Protein AF-A0A831X2T1-F1 (afdb_monomer_lite)

Radius of gyration: 20.2 Å; chains: 1; bounding box: 51×46×56 Å

Sequence (214 aa):
MPTVFLNGNRFKVEGGADDARIKNDAENKAMTVYSTLTSSINRELETPLLARLKLDAARAGKEVKATVTVDDLKEDAALDVTLHFALVEQEVHYSGENGLRFHPMVVRSLARGANESNYGFKVASGQANKFEHIFDLDRITAENLRYYDEWPVERNREMNARIGGSADFDVGRFKEQKHLINPNRLSVVAFLQDNKTRAILQAVYLKAPLKVER

Foldseek 3Di:
DDFDDDQQHTDDQDDALVNDPDDVVRVVRPVVVVVVVVVVVVVVVPDDFQWDKDWAWADEPQKIKIKIKIGNNDPVNAPWKFKKKFKWFQWDADQDPVRDGTDGGHTLDIDDPDVDPDGTDTDHPPDIDMDMDMDRLVVSLVVLQVCQVVVQVVVQVVVCVVVDVPDRDGPDGDPDRRSHGDQQRIKMKMWMAHPVVRGTSDIDIGGGPGHYDD

Secondary structure (DSSP, 8-state):
---EEETTEEE--SS-GGG-SSHHHHHHHHHHHHHHHHHHHHHHHTSPPSSEEEEEEEEETTEEEEEEEEE---GGG-S-EEEEEEEEEEEEE---TT---EEEEEEEEE-B-TT-SSBBEEE-TTS-EEEEEEEEHHHHHHHHHHHHHHHHHHHHHHHHHHH-TT--------SS------GGGEEEEEEEEETTT--EEEEEEEPSSPEEP-

Structure (mmCIF, N/CA/C/O backbone):
data_AF-A0A831X2T1-F1
#
_entry.id   AF-A0A831X2T1-F1
#
loop_
_atom_site.group_PDB
_atom_site.id
_atom_site.type_symbol
_atom_site.label_atom_id
_atom_site.label_alt_id
_atom_site.label_comp_id
_atom_site.label_asym_id
_atom_site.label_entity_id
_atom_site.label_seq_id
_atom_site.pdbx_PDB_ins_code
_atom_site.Cartn_x
_atom_site.Cartn_y
_atom_site.Cartn_z
_atom_site.occupancy
_atom_site.B_iso_or_equiv
_atom_site.auth_seq_id
_atom_site.auth_comp_id
_atom_site.auth_asym_id
_atom_site.auth_atom_id
_atom_site.pdbx_PDB_model_num
ATOM 1 N N . MET A 1 1 ? 14.499 11.076 -7.814 1.00 59.38 1 MET A N 1
ATOM 2 C CA . MET A 1 1 ? 13.973 11.027 -6.430 1.00 59.38 1 MET A CA 1
ATOM 3 C C . MET A 1 1 ? 12.559 10.462 -6.337 1.00 59.38 1 MET A C 1
ATOM 5 O O . MET A 1 1 ? 11.645 11.034 -6.932 1.00 59.38 1 MET A O 1
ATOM 9 N N . PRO A 1 2 ? 12.356 9.367 -5.583 1.00 72.56 2 PRO A N 1
ATOM 10 C CA . PRO A 1 2 ? 11.025 8.869 -5.241 1.00 72.56 2 PRO A CA 1
ATOM 11 C C . PRO A 1 2 ? 10.265 9.891 -4.384 1.00 72.56 2 PRO A C 1
ATOM 13 O O . PRO A 1 2 ? 10.861 10.637 -3.610 1.00 72.56 2 PRO A O 1
ATOM 16 N N . THR A 1 3 ? 8.939 9.924 -4.508 1.00 84.88 3 THR A N 1
ATOM 17 C CA . THR A 1 3 ? 8.097 10.707 -3.595 1.00 84.88 3 THR A CA 1
ATOM 18 C C . THR A 1 3 ? 7.688 9.822 -2.428 1.00 84.88 3 THR A C 1
ATOM 20 O O . THR A 1 3 ? 7.101 8.765 -2.637 1.00 84.88 3 THR A O 1
ATOM 23 N N . VAL A 1 4 ? 7.984 10.265 -1.209 1.00 87.31 4 VAL A N 1
ATOM 24 C CA . VAL A 1 4 ? 7.604 9.573 0.025 1.00 87.31 4 VAL A CA 1
ATOM 25 C C . VAL A 1 4 ? 6.511 10.374 0.720 1.00 87.31 4 VAL A C 1
ATOM 27 O O . VAL A 1 4 ? 6.543 11.606 0.729 1.00 87.31 4 VAL A O 1
ATOM 30 N N . PHE A 1 5 ? 5.544 9.676 1.306 1.00 91.44 5 PHE A N 1
ATOM 31 C CA . PHE A 1 5 ? 4.559 10.259 2.207 1.00 91.44 5 PHE A CA 1
ATOM 32 C C . PHE A 1 5 ? 4.727 9.618 3.583 1.00 91.44 5 PHE A C 1
ATOM 34 O O . PHE A 1 5 ? 4.754 8.394 3.685 1.00 91.44 5 PHE A O 1
ATOM 41 N N . LEU A 1 6 ? 4.844 10.439 4.625 1.00 91.12 6 LEU A N 1
ATOM 42 C CA . LEU A 1 6 ? 4.867 10.003 6.018 1.00 91.12 6 LEU A CA 1
ATOM 43 C C . LEU A 1 6 ? 3.616 10.547 6.700 1.00 91.12 6 LEU A C 1
ATOM 45 O O . LEU A 1 6 ? 3.339 11.742 6.609 1.00 91.12 6 LEU A O 1
ATOM 49 N N . ASN A 1 7 ? 2.844 9.662 7.332 1.00 90.19 7 ASN A N 1
ATOM 50 C CA . ASN A 1 7 ? 1.577 10.019 7.970 1.00 90.19 7 ASN A CA 1
ATOM 51 C C . ASN A 1 7 ? 0.649 10.824 7.016 1.00 90.19 7 ASN A C 1
ATOM 53 O O . ASN A 1 7 ? 0.119 11.877 7.359 1.00 90.19 7 ASN A O 1
ATOM 57 N N . GLY A 1 8 ? 0.580 10.379 5.750 1.00 90.31 8 GLY A N 1
ATOM 58 C CA . GLY A 1 8 ? -0.200 10.985 4.658 1.00 90.31 8 GLY A CA 1
ATOM 59 C C . GLY A 1 8 ? 0.274 12.351 4.147 1.00 90.31 8 GLY A C 1
ATOM 60 O O . GLY A 1 8 ? -0.288 12.889 3.188 1.00 90.31 8 GLY A O 1
ATOM 61 N N . ASN A 1 9 ? 1.351 12.890 4.714 1.00 89.94 9 ASN A N 1
ATOM 62 C CA . ASN A 1 9 ? 1.955 14.149 4.303 1.00 89.94 9 ASN A CA 1
ATOM 63 C C . ASN A 1 9 ? 3.199 13.900 3.457 1.00 89.94 9 ASN A C 1
ATOM 65 O O . ASN A 1 9 ? 3.984 12.996 3.733 1.00 89.94 9 ASN A O 1
ATOM 69 N N . ARG A 1 10 ? 3.395 14.703 2.404 1.00 89.81 10 ARG A N 1
ATOM 70 C CA . ARG A 1 10 ? 4.568 14.564 1.533 1.00 89.81 10 ARG A CA 1
ATOM 71 C C . ARG A 1 10 ? 5.831 14.811 2.355 1.00 89.81 10 ARG A C 1
ATOM 73 O O . ARG A 1 10 ? 6.059 15.927 2.818 1.00 89.81 10 ARG A O 1
ATOM 80 N N . PHE A 1 11 ? 6.655 13.782 2.491 1.00 86.62 11 PHE A N 1
ATOM 81 C CA . PHE A 1 11 ? 7.939 13.862 3.162 1.00 86.62 11 PHE A CA 1
ATOM 82 C C . PHE A 1 11 ? 8.924 14.552 2.220 1.00 86.62 11 PHE A C 1
ATOM 84 O O . PHE A 1 11 ? 9.251 14.044 1.144 1.00 86.62 11 PHE A O 1
ATOM 91 N N . LYS A 1 12 ? 9.330 15.768 2.587 1.00 80.69 12 LYS A N 1
ATOM 92 C CA . LYS A 1 12 ? 10.326 16.525 1.835 1.00 80.69 12 LYS A CA 1
ATOM 93 C C . LYS A 1 12 ? 11.705 16.091 2.294 1.00 80.69 12 LYS A C 1
ATOM 95 O O . LYS A 1 12 ? 12.045 16.234 3.461 1.00 80.69 12 LYS A O 1
ATOM 100 N N . VAL A 1 13 ? 12.481 15.596 1.345 1.00 70.38 13 VAL A N 1
ATOM 101 C CA . VAL A 1 13 ? 13.898 15.319 1.525 1.00 70.38 13 VAL A CA 1
ATOM 102 C C . VAL A 1 13 ? 14.648 16.307 0.650 1.00 70.38 13 VAL A C 1
ATOM 104 O O . VAL A 1 13 ? 14.415 16.355 -0.559 1.00 70.38 13 VAL A O 1
ATOM 107 N N . GLU A 1 14 ? 15.492 17.131 1.260 1.00 65.81 14 GLU A N 1
ATOM 108 C CA . GLU A 1 14 ? 16.393 18.012 0.522 1.00 65.81 14 GLU A CA 1
ATOM 109 C C . GLU A 1 14 ? 17.665 17.247 0.162 1.00 65.81 14 GLU A C 1
ATOM 111 O O . GLU A 1 14 ? 18.417 16.834 1.042 1.00 65.81 14 GLU A O 1
ATOM 116 N N . GLY A 1 15 ? 17.903 17.066 -1.140 1.00 59.06 15 GLY A N 1
ATOM 117 C CA . GLY A 1 15 ? 19.081 16.368 -1.647 1.00 59.06 15 GLY A CA 1
ATOM 118 C C . GLY A 1 15 ? 19.022 14.849 -1.457 1.00 59.06 15 GLY A C 1
ATOM 119 O O . GLY A 1 15 ? 18.474 14.318 -0.493 1.00 59.06 15 GLY A O 1
ATOM 120 N N . GLY A 1 16 ? 19.537 14.110 -2.431 1.00 61.25 16 GLY A N 1
ATOM 121 C CA . GLY A 1 16 ? 19.509 12.648 -2.410 1.00 61.25 16 GLY A CA 1
ATOM 122 C C . GLY A 1 16 ? 20.655 12.064 -3.205 1.00 61.25 16 GLY A C 1
ATOM 123 O O . GLY A 1 16 ? 21.418 12.794 -3.836 1.00 61.25 16 GLY A O 1
ATOM 124 N N . ALA A 1 17 ? 20.803 10.742 -3.141 1.00 59.56 17 ALA A N 1
ATOM 125 C CA . ALA A 1 17 ? 21.911 10.049 -3.793 1.00 59.56 17 ALA A CA 1
ATOM 126 C C . ALA A 1 17 ? 21.991 10.360 -5.302 1.00 59.56 17 ALA A C 1
ATOM 128 O O . ALA A 1 17 ? 23.090 10.488 -5.831 1.00 59.56 17 ALA A O 1
ATOM 129 N N . ASP A 1 18 ? 20.842 10.574 -5.953 1.00 61.53 18 ASP A N 1
ATOM 130 C CA . ASP A 1 18 ? 20.738 10.949 -7.371 1.00 61.53 18 ASP A CA 1
ATOM 131 C C . ASP A 1 18 ? 21.391 12.314 -7.690 1.00 61.53 18 ASP A C 1
ATOM 133 O O . ASP A 1 18 ? 21.797 12.553 -8.824 1.00 61.53 18 ASP A O 1
ATOM 137 N N . ASP A 1 19 ? 21.520 13.203 -6.697 1.00 64.81 19 ASP A N 1
ATOM 138 C CA . ASP A 1 19 ? 22.097 14.548 -6.850 1.00 64.81 19 ASP A CA 1
ATOM 139 C C . ASP A 1 19 ? 23.611 14.573 -6.573 1.00 64.81 19 ASP A C 1
ATOM 141 O O . ASP A 1 19 ? 24.243 15.636 -6.566 1.00 64.81 19 ASP A O 1
ATOM 145 N N . ALA A 1 20 ? 24.210 13.426 -6.251 1.00 71.94 20 ALA A N 1
ATOM 146 C CA . ALA A 1 20 ? 25.634 13.311 -5.974 1.00 71.94 20 ALA A CA 1
ATOM 147 C C . ALA A 1 20 ? 26.433 13.020 -7.248 1.00 71.94 20 ALA A C 1
ATOM 149 O O . ALA A 1 20 ? 26.088 12.155 -8.047 1.00 71.94 20 ALA A O 1
ATOM 150 N N . ARG A 1 21 ? 27.564 13.716 -7.417 1.00 74.62 21 ARG A N 1
ATOM 151 C CA . ARG A 1 21 ? 28.476 13.504 -8.560 1.00 74.62 21 ARG A CA 1
ATOM 152 C C . ARG A 1 21 ? 29.521 12.415 -8.309 1.00 74.62 21 ARG A C 1
ATOM 154 O O . ARG A 1 21 ? 30.175 11.975 -9.248 1.00 74.62 21 ARG A O 1
ATOM 161 N N . ILE A 1 22 ? 29.707 12.012 -7.051 1.00 84.50 22 ILE A N 1
ATOM 162 C CA . ILE A 1 22 ? 30.691 11.011 -6.625 1.00 84.50 22 ILE A CA 1
ATOM 163 C C . ILE A 1 22 ? 30.094 10.078 -5.569 1.00 84.50 22 ILE A C 1
ATOM 165 O O . ILE A 1 22 ? 29.225 10.473 -4.793 1.00 84.50 22 ILE A O 1
ATOM 169 N N . LYS A 1 23 ? 30.607 8.845 -5.513 1.00 82.50 23 LYS A N 1
ATOM 170 C CA . LYS A 1 23 ? 30.078 7.763 -4.670 1.00 82.50 23 LYS A CA 1
ATOM 171 C C . LYS A 1 23 ? 29.963 8.134 -3.185 1.00 82.50 23 LYS A C 1
ATOM 173 O O . LYS A 1 23 ? 28.899 7.955 -2.610 1.00 82.50 23 LYS A O 1
ATOM 178 N N . ASN A 1 24 ? 31.014 8.695 -2.584 1.00 86.38 24 ASN A N 1
ATOM 179 C CA . ASN A 1 24 ? 30.998 9.031 -1.153 1.00 86.38 24 ASN A CA 1
ATOM 180 C C . ASN A 1 24 ? 29.928 10.081 -0.806 1.00 86.38 24 ASN A C 1
ATOM 182 O O . ASN A 1 24 ? 29.306 10.007 0.248 1.00 86.38 24 ASN A O 1
ATOM 186 N N . ASP A 1 25 ? 29.692 11.052 -1.692 1.00 84.38 25 ASP A N 1
ATOM 187 C CA . ASP A 1 25 ? 28.630 12.047 -1.505 1.00 84.38 25 ASP A CA 1
ATOM 188 C C . ASP A 1 25 ? 27.241 11.391 -1.604 1.00 84.38 25 ASP A C 1
ATOM 190 O O . ASP A 1 25 ? 26.354 11.688 -0.806 1.00 84.38 25 ASP A O 1
ATOM 194 N N . ALA A 1 26 ? 27.072 10.427 -2.516 1.00 81.44 26 ALA A N 1
ATOM 195 C CA . ALA A 1 26 ? 25.834 9.658 -2.640 1.00 81.44 26 ALA A CA 1
ATOM 196 C C . ALA A 1 26 ? 25.538 8.843 -1.370 1.00 81.44 26 ALA A C 1
ATOM 198 O O . ALA A 1 26 ? 24.409 8.857 -0.879 1.00 81.44 26 ALA A O 1
ATOM 199 N N . GLU A 1 27 ? 26.553 8.173 -0.817 1.00 84.88 27 GLU A N 1
ATOM 200 C CA . GLU A 1 27 ? 26.449 7.392 0.422 1.00 84.88 27 GLU A CA 1
ATOM 201 C C . GLU A 1 27 ? 26.101 8.280 1.622 1.00 84.88 27 GLU A C 1
ATOM 203 O O . GLU A 1 27 ? 25.164 7.979 2.362 1.00 84.88 27 GLU A O 1
ATOM 208 N N . ASN A 1 28 ? 26.786 9.416 1.775 1.00 85.56 28 ASN A N 1
ATOM 209 C CA . ASN A 1 28 ? 26.505 10.369 2.849 1.00 85.56 28 ASN A CA 1
ATOM 210 C C . ASN A 1 28 ? 25.081 10.923 2.760 1.00 85.56 28 ASN A C 1
ATOM 212 O O . ASN A 1 28 ? 24.361 10.930 3.760 1.00 85.56 28 ASN A O 1
ATOM 216 N N . LYS A 1 29 ? 24.636 11.327 1.564 1.00 84.56 29 LYS A N 1
ATOM 217 C CA . LYS A 1 29 ? 23.257 11.783 1.356 1.00 84.56 29 LYS A CA 1
ATOM 218 C C . LYS A 1 29 ? 22.259 10.678 1.684 1.00 84.56 29 LYS A C 1
ATOM 220 O O . LYS A 1 29 ? 21.316 10.937 2.423 1.00 84.56 29 LYS A O 1
ATOM 225 N N . ALA A 1 30 ? 22.479 9.448 1.217 1.00 84.75 30 ALA A N 1
ATOM 226 C CA . ALA A 1 30 ? 21.604 8.316 1.526 1.00 84.75 30 ALA A CA 1
ATOM 227 C C . ALA A 1 30 ? 21.475 8.069 3.041 1.00 84.75 30 ALA A C 1
ATOM 229 O O . ALA A 1 30 ? 20.362 7.874 3.533 1.00 84.75 30 ALA A O 1
ATOM 230 N N . MET A 1 31 ? 22.578 8.146 3.793 1.00 86.50 31 MET A N 1
ATOM 231 C CA . MET A 1 31 ? 22.557 8.038 5.258 1.00 86.50 31 MET A CA 1
ATOM 232 C C . MET A 1 31 ? 21.776 9.179 5.921 1.00 86.50 31 MET A C 1
ATOM 234 O O . MET A 1 31 ? 21.006 8.938 6.854 1.00 86.50 31 MET A O 1
ATOM 238 N N . THR A 1 32 ? 21.917 10.413 5.431 1.00 87.06 32 THR A N 1
ATOM 239 C CA . THR A 1 32 ? 21.135 1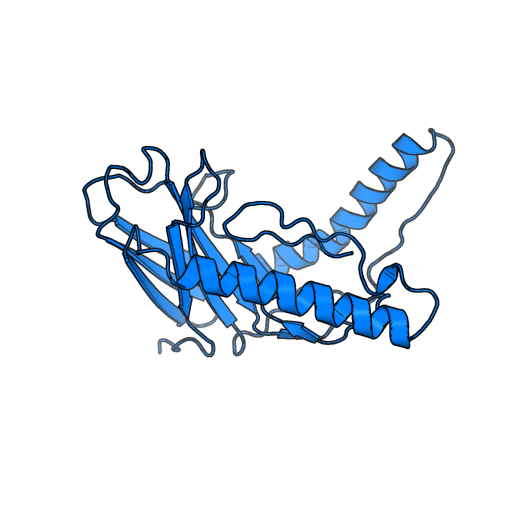1.563 5.914 1.00 87.06 32 THR A CA 1
ATOM 240 C C . THR A 1 32 ? 19.640 11.364 5.667 1.00 87.06 32 THR A C 1
ATOM 242 O O . THR A 1 32 ? 18.835 11.558 6.578 1.00 87.06 32 THR A O 1
ATOM 245 N N . VAL A 1 33 ? 19.249 10.909 4.471 1.00 86.62 33 VAL A N 1
ATOM 246 C CA . VAL A 1 33 ? 17.841 10.601 4.168 1.00 86.62 33 VAL A CA 1
ATOM 247 C C . VAL A 1 33 ? 17.313 9.505 5.095 1.00 86.62 33 VAL A C 1
ATOM 249 O O . VAL A 1 33 ? 16.254 9.670 5.701 1.00 86.62 33 VAL A O 1
ATOM 252 N N . TYR A 1 34 ? 18.061 8.408 5.243 1.00 88.50 34 TYR A N 1
ATOM 253 C CA . TYR A 1 34 ? 17.677 7.279 6.088 1.00 88.50 34 TYR A CA 1
ATOM 254 C C . TYR A 1 34 ? 17.502 7.684 7.556 1.00 88.50 34 TYR A C 1
ATOM 256 O O . TYR A 1 34 ? 16.481 7.368 8.169 1.00 88.50 34 TYR A O 1
ATOM 264 N N . SER A 1 35 ? 18.471 8.407 8.121 1.00 90.38 35 SER A N 1
ATOM 265 C CA . SER A 1 35 ? 18.427 8.858 9.518 1.00 90.38 35 SER A CA 1
ATOM 266 C C . SER A 1 35 ? 17.293 9.853 9.768 1.00 90.38 35 SER A C 1
ATOM 268 O O . SER A 1 35 ? 16.593 9.727 10.775 1.00 90.38 35 SER A O 1
ATOM 270 N N . THR A 1 36 ? 17.049 10.780 8.835 1.00 89.62 36 THR A N 1
ATOM 271 C CA . THR A 1 36 ? 15.935 11.739 8.922 1.00 89.62 36 THR A CA 1
ATOM 272 C C . THR A 1 36 ? 14.598 11.007 8.914 1.00 89.62 36 THR A C 1
ATOM 274 O O . THR A 1 36 ? 13.780 11.208 9.810 1.00 89.62 36 THR A O 1
ATOM 277 N N . LEU A 1 37 ? 14.399 10.099 7.952 1.00 89.56 37 LEU A N 1
ATOM 278 C CA . LEU A 1 37 ? 13.170 9.316 7.839 1.00 89.56 37 LEU A CA 1
ATOM 279 C C . LEU A 1 37 ? 12.939 8.445 9.080 1.00 89.56 37 LEU A C 1
ATOM 281 O O . LEU A 1 37 ? 11.845 8.451 9.637 1.00 89.56 37 LEU A O 1
ATOM 285 N N . THR A 1 38 ? 13.975 7.743 9.545 1.00 91.88 38 THR A N 1
ATOM 286 C CA . THR A 1 38 ? 13.906 6.882 10.737 1.00 91.88 38 THR A CA 1
ATOM 287 C C . THR A 1 38 ? 13.552 7.688 11.982 1.00 91.88 38 THR A C 1
ATOM 289 O O . THR A 1 38 ? 12.697 7.276 12.760 1.00 91.88 38 THR A O 1
ATOM 292 N N . SER A 1 39 ? 14.154 8.866 12.153 1.00 91.69 39 SER A N 1
ATOM 293 C CA . SER A 1 39 ? 13.865 9.744 13.292 1.00 91.69 39 SER A CA 1
ATOM 294 C C . SER A 1 39 ? 12.422 10.247 13.267 1.00 91.69 39 SER A C 1
ATOM 296 O O . SER A 1 39 ? 11.759 10.258 14.303 1.00 91.69 39 SER A O 1
ATOM 298 N N . SER A 1 40 ? 11.909 10.626 12.090 1.00 90.19 40 SER A N 1
ATOM 299 C CA . SER A 1 40 ? 10.505 11.020 11.940 1.00 90.19 40 SER A CA 1
ATOM 300 C C . SER A 1 40 ? 9.554 9.858 12.226 1.00 90.19 40 SER A C 1
ATOM 302 O O . SER A 1 40 ? 8.601 10.045 12.972 1.00 90.19 40 SER A O 1
ATOM 304 N N . ILE A 1 41 ? 9.830 8.655 11.710 1.00 91.38 41 ILE A N 1
ATOM 305 C CA . ILE A 1 41 ? 9.019 7.458 11.988 1.00 91.38 41 ILE A CA 1
ATOM 306 C C . ILE A 1 41 ? 9.006 7.149 13.487 1.00 91.38 41 ILE A C 1
ATOM 308 O O . ILE A 1 41 ? 7.934 6.984 14.057 1.00 91.38 41 ILE A O 1
ATOM 312 N N . ASN A 1 42 ? 10.172 7.115 14.137 1.00 93.19 42 ASN A N 1
ATOM 313 C CA . ASN A 1 42 ? 10.270 6.800 15.563 1.00 93.19 42 ASN A CA 1
ATOM 314 C C . ASN A 1 42 ? 9.477 7.783 16.427 1.00 93.19 42 ASN A C 1
ATOM 316 O O . ASN A 1 42 ? 8.843 7.371 17.389 1.00 93.19 42 ASN A O 1
ATOM 320 N N . ARG A 1 43 ? 9.458 9.070 16.065 1.00 89.88 43 ARG A N 1
ATOM 321 C CA . ARG A 1 43 ? 8.626 10.062 16.755 1.00 89.88 43 ARG A CA 1
ATOM 322 C C . ARG A 1 43 ? 7.131 9.770 16.609 1.00 89.88 43 ARG A C 1
ATOM 324 O O . ARG A 1 43 ? 6.390 9.920 17.574 1.00 89.88 43 ARG A O 1
ATOM 331 N N . GLU A 1 44 ? 6.685 9.373 15.420 1.00 86.69 44 GLU A N 1
ATOM 332 C CA . GLU A 1 44 ? 5.277 9.040 15.178 1.00 86.69 44 GLU A CA 1
ATOM 333 C C . GLU A 1 44 ? 4.861 7.754 15.913 1.00 86.69 44 GLU A C 1
ATOM 335 O O . GLU A 1 44 ? 3.726 7.669 16.372 1.00 86.69 44 GLU A O 1
ATOM 340 N N . LEU A 1 45 ? 5.775 6.790 16.103 1.00 88.00 45 LEU A N 1
ATOM 341 C CA . LEU A 1 45 ? 5.507 5.551 16.855 1.00 88.00 45 LEU A CA 1
ATOM 342 C C . LEU A 1 45 ? 5.154 5.791 18.333 1.00 88.00 45 LEU A C 1
ATOM 344 O O . LEU A 1 45 ? 4.444 4.980 18.920 1.00 88.00 45 LEU A O 1
ATOM 348 N N . GLU A 1 46 ? 5.608 6.901 18.916 1.00 88.31 46 GLU A N 1
ATOM 349 C CA . GLU A 1 46 ? 5.277 7.300 20.293 1.00 88.31 46 GLU A CA 1
ATOM 350 C C . GLU A 1 46 ? 3.907 7.999 20.400 1.00 88.31 46 GLU A C 1
ATOM 352 O O . GLU A 1 46 ? 3.438 8.310 21.498 1.00 88.31 46 GLU A O 1
ATOM 357 N N . THR A 1 47 ? 3.242 8.275 19.272 1.00 84.62 47 THR A N 1
ATOM 358 C CA . THR A 1 47 ? 1.933 8.937 19.272 1.00 84.62 47 THR A CA 1
ATOM 359 C C . THR A 1 47 ? 0.838 7.944 19.678 1.00 84.62 47 THR A C 1
ATOM 361 O O . THR A 1 47 ? 0.731 6.869 19.081 1.00 84.62 47 THR A O 1
ATOM 364 N N . PRO A 1 48 ? -0.018 8.274 20.666 1.00 85.44 48 PRO A N 1
ATOM 365 C CA . PRO A 1 48 ? -1.100 7.390 21.080 1.00 85.44 48 PRO A CA 1
ATOM 366 C C . PRO A 1 48 ? -2.063 7.059 19.940 1.00 85.44 48 PRO A C 1
ATOM 368 O O . PRO A 1 48 ? -2.462 7.930 19.168 1.00 85.44 48 PRO A O 1
ATOM 371 N N . LEU A 1 49 ? -2.516 5.807 19.903 1.00 84.12 49 LEU A N 1
ATOM 372 C CA . LEU A 1 49 ? -3.489 5.349 18.917 1.00 84.12 49 LEU A CA 1
ATOM 373 C C . LEU A 1 49 ? -4.822 6.104 19.063 1.00 84.12 49 LEU A C 1
ATOM 375 O O . LEU A 1 49 ? -5.365 6.242 20.166 1.00 84.12 49 LEU A O 1
ATOM 379 N N . LEU A 1 50 ? -5.357 6.567 17.932 1.00 85.94 50 LEU A N 1
ATOM 380 C CA . LEU A 1 50 ? -6.650 7.261 17.841 1.00 85.94 50 LEU A CA 1
ATOM 381 C C . LEU A 1 50 ? -7.797 6.344 17.391 1.00 85.94 50 LEU A C 1
ATOM 383 O O . LEU A 1 50 ? -8.956 6.745 17.433 1.00 85.94 50 LEU A O 1
ATOM 387 N N . ALA A 1 51 ? -7.461 5.123 16.973 1.00 89.75 51 ALA A N 1
ATOM 388 C CA . ALA A 1 51 ? -8.388 4.059 16.621 1.00 89.75 51 ALA A CA 1
ATOM 389 C C . ALA A 1 51 ? -7.706 2.691 16.774 1.00 89.75 51 ALA A C 1
ATOM 391 O O . ALA A 1 51 ? -6.473 2.564 16.689 1.00 89.75 51 ALA A O 1
ATOM 392 N N . ARG A 1 52 ? -8.510 1.645 16.949 1.00 91.62 52 ARG A N 1
ATOM 393 C CA . ARG A 1 52 ? -8.067 0.252 16.890 1.00 91.62 52 ARG A CA 1
ATOM 394 C C . ARG A 1 52 ? -8.519 -0.370 15.582 1.00 91.62 52 ARG A C 1
ATOM 396 O O . ARG A 1 52 ? -9.671 -0.253 15.180 1.00 91.62 52 ARG A O 1
ATOM 403 N N . LEU A 1 53 ? -7.583 -1.050 14.932 1.00 94.94 53 LEU A N 1
ATOM 404 C CA . LEU A 1 53 ? -7.833 -1.814 13.724 1.00 94.94 53 LEU A CA 1
ATOM 405 C C . LEU A 1 53 ? -7.531 -3.281 13.990 1.00 94.94 53 LEU A C 1
ATOM 407 O O . LEU A 1 53 ? -6.454 -3.626 14.477 1.00 94.94 53 LEU A O 1
ATOM 411 N N . LYS A 1 54 ? -8.464 -4.147 13.606 1.00 96.25 54 LYS A N 1
ATOM 412 C CA . LYS A 1 54 ? -8.238 -5.588 13.519 1.00 96.25 54 LYS A CA 1
ATOM 413 C C . LYS A 1 54 ? -8.439 -6.025 12.079 1.00 96.25 54 LYS A C 1
ATOM 415 O O . LYS A 1 54 ? -9.509 -5.794 11.528 1.00 96.25 54 LYS A O 1
ATOM 420 N N . LEU A 1 55 ? -7.424 -6.652 11.490 1.00 97.44 55 LEU A N 1
ATOM 421 C CA . LEU A 1 55 ? -7.453 -7.171 10.125 1.00 97.44 55 LEU A CA 1
ATOM 422 C C . LEU A 1 55 ? -7.364 -8.695 10.139 1.00 97.44 55 LEU A C 1
ATOM 424 O O . LEU A 1 55 ? -6.411 -9.262 10.672 1.00 97.44 55 LEU A O 1
ATOM 428 N N . ASP A 1 56 ? -8.315 -9.323 9.466 1.00 97.44 56 ASP A N 1
ATOM 429 C CA . ASP A 1 56 ? -8.307 -10.735 9.118 1.00 97.44 56 ASP A CA 1
ATOM 430 C C . ASP A 1 56 ? -8.355 -10.853 7.591 1.00 97.44 56 ASP A C 1
ATOM 432 O O . ASP A 1 56 ? -9.105 -10.136 6.927 1.00 97.44 56 ASP A O 1
ATOM 436 N N . ALA A 1 57 ? -7.552 -11.740 7.006 1.00 97.06 57 ALA A N 1
ATOM 437 C CA . ALA A 1 57 ? -7.634 -12.028 5.580 1.00 97.06 57 ALA A CA 1
ATOM 438 C C . ALA A 1 57 ? -7.293 -13.486 5.273 1.00 97.06 57 ALA A C 1
ATOM 440 O O . ALA A 1 57 ? -6.409 -14.086 5.896 1.00 97.06 57 ALA A O 1
ATOM 441 N N . ALA A 1 58 ? -7.991 -14.032 4.285 1.00 96.69 58 ALA A N 1
ATOM 442 C CA . ALA A 1 58 ? -7.821 -15.392 3.809 1.00 96.69 58 ALA A CA 1
ATOM 443 C C . ALA A 1 58 ? -7.918 -15.441 2.284 1.00 96.69 58 ALA A C 1
ATOM 445 O O . ALA A 1 58 ? -8.532 -14.583 1.648 1.00 96.69 58 ALA A O 1
ATOM 446 N N . ARG A 1 59 ? -7.278 -16.447 1.694 1.00 95.56 59 ARG A N 1
ATOM 447 C CA . ARG A 1 59 ? -7.310 -16.716 0.260 1.00 95.56 59 ARG A CA 1
ATOM 448 C C . ARG A 1 59 ? -8.119 -17.978 -0.010 1.00 95.56 59 ARG A C 1
ATOM 450 O O . ARG A 1 59 ? -7.806 -19.031 0.543 1.00 95.56 59 ARG A O 1
ATOM 457 N N . ALA A 1 60 ? -9.079 -17.881 -0.919 1.00 93.25 60 ALA A N 1
ATOM 458 C CA . ALA A 1 60 ? -9.860 -18.996 -1.437 1.00 93.25 60 ALA A CA 1
ATOM 459 C C . ALA A 1 60 ? -9.673 -19.044 -2.959 1.00 93.25 60 ALA A C 1
ATOM 461 O O . ALA A 1 60 ? -10.199 -18.220 -3.702 1.00 93.25 60 ALA A O 1
ATOM 462 N N . GLY A 1 61 ? -8.834 -19.965 -3.440 1.00 92.00 61 GLY A N 1
ATOM 463 C CA . GLY A 1 61 ? -8.492 -20.040 -4.863 1.00 92.00 61 GLY A CA 1
ATOM 464 C C . GLY A 1 61 ? -7.902 -18.727 -5.398 1.00 92.00 61 GLY A C 1
ATOM 465 O O . GLY A 1 61 ? -6.764 -18.376 -5.056 1.00 92.00 61 GLY A O 1
ATOM 466 N N . LYS A 1 62 ? -8.681 -18.045 -6.246 1.00 95.25 62 LYS A N 1
ATOM 467 C CA . LYS A 1 62 ? -8.348 -16.791 -6.945 1.00 95.25 62 LYS A CA 1
ATOM 468 C C . LYS A 1 62 ? -8.894 -15.535 -6.264 1.00 95.25 62 LYS A C 1
ATOM 470 O O . LYS A 1 62 ? -8.745 -14.441 -6.797 1.00 95.25 62 LYS A O 1
ATOM 475 N N . GLU A 1 63 ? -9.493 -15.684 -5.094 1.00 96.44 63 GLU A N 1
ATOM 476 C CA . GLU A 1 63 ? -10.033 -14.578 -4.319 1.00 96.44 63 GLU A CA 1
ATOM 477 C C . GLU A 1 63 ? -9.253 -14.412 -3.018 1.00 96.44 63 GLU A C 1
ATOM 479 O O . GLU A 1 63 ? -8.873 -15.388 -2.364 1.00 96.44 63 GLU A O 1
ATOM 484 N N . VAL A 1 64 ? -9.016 -13.162 -2.630 1.00 97.31 64 VAL A N 1
ATOM 485 C CA . VAL A 1 64 ? -8.539 -12.805 -1.293 1.00 97.31 64 VAL A CA 1
ATOM 486 C C . VAL A 1 64 ? -9.631 -12.016 -0.593 1.00 97.31 64 VAL A C 1
ATOM 488 O O . VAL A 1 64 ? -9.930 -10.887 -0.977 1.00 97.31 64 VAL A O 1
ATOM 491 N N . LYS A 1 65 ? -10.204 -12.599 0.457 1.00 96.94 65 LYS A N 1
ATOM 492 C CA . LYS A 1 65 ? -11.188 -11.947 1.314 1.00 96.94 65 LYS A CA 1
ATOM 493 C C . LYS A 1 65 ? -10.469 -11.268 2.472 1.00 96.94 65 LYS A C 1
ATOM 495 O O . LYS A 1 65 ? -9.736 -11.919 3.213 1.00 96.94 65 LYS A O 1
ATOM 500 N N . ALA A 1 66 ? -10.688 -9.969 2.632 1.00 97.00 66 ALA A N 1
ATOM 501 C CA . ALA A 1 66 ? -10.174 -9.170 3.735 1.00 97.00 66 ALA A CA 1
ATOM 502 C C . ALA A 1 66 ? -11.334 -8.603 4.553 1.00 97.00 66 ALA A C 1
ATOM 504 O O . ALA A 1 66 ? -12.310 -8.097 4.005 1.00 97.00 66 ALA A O 1
ATOM 505 N N . THR A 1 67 ? -11.220 -8.682 5.872 1.00 97.12 67 THR A N 1
ATOM 506 C CA . THR A 1 67 ? -12.171 -8.129 6.832 1.00 97.12 67 THR A CA 1
ATOM 507 C C . THR A 1 67 ? -11.424 -7.237 7.805 1.00 97.12 67 THR A C 1
ATOM 509 O O . THR A 1 67 ? -10.445 -7.667 8.413 1.00 97.12 67 THR A O 1
ATOM 512 N N . VAL A 1 68 ? -11.895 -6.006 7.972 1.00 97.00 68 VAL A N 1
ATOM 513 C CA . VAL A 1 68 ? -11.348 -5.068 8.952 1.00 97.00 68 VAL A CA 1
ATOM 514 C C . VAL A 1 68 ? -12.443 -4.638 9.907 1.00 97.00 68 VAL A C 1
ATOM 516 O O . VAL A 1 68 ? -13.539 -4.275 9.483 1.00 97.00 68 VAL A O 1
ATOM 519 N N . THR A 1 69 ? -12.127 -4.676 11.196 1.00 96.19 69 THR A N 1
ATOM 520 C CA . THR A 1 69 ? -12.936 -4.052 12.244 1.00 96.19 69 THR A CA 1
ATOM 521 C C . THR A 1 69 ? -12.242 -2.776 12.700 1.00 96.19 69 THR A C 1
ATOM 523 O O . THR A 1 69 ? -11.027 -2.785 12.923 1.00 96.19 69 THR A O 1
ATOM 526 N N . VAL A 1 70 ? -13.013 -1.695 12.786 1.00 94.25 70 VAL A N 1
ATOM 527 C CA . VAL A 1 70 ? -12.599 -0.390 13.298 1.00 94.25 70 VAL A CA 1
ATOM 528 C C . VAL A 1 70 ? -13.328 -0.147 14.611 1.00 94.25 70 VAL A C 1
ATOM 530 O O . VAL A 1 70 ? -14.552 -0.021 14.611 1.00 94.25 70 VAL A O 1
ATOM 533 N N . ASP A 1 71 ? -12.568 -0.052 15.696 1.00 91.06 71 ASP A N 1
ATOM 534 C CA . ASP A 1 71 ? -13.065 0.174 17.053 1.00 91.06 71 ASP A CA 1
ATOM 535 C C . ASP A 1 71 ? -12.370 1.386 17.686 1.00 91.06 71 ASP A C 1
ATOM 537 O O . ASP A 1 71 ? -11.309 1.819 17.226 1.00 91.06 71 ASP A O 1
ATOM 541 N N . ASP A 1 72 ? -12.947 1.912 18.768 1.00 87.25 72 ASP A N 1
ATOM 542 C CA . ASP A 1 72 ? -12.372 2.993 19.583 1.00 87.25 72 ASP A CA 1
ATOM 543 C C . ASP A 1 72 ? -11.912 4.220 18.765 1.00 87.25 72 ASP A C 1
ATOM 545 O O . ASP A 1 72 ? -10.928 4.872 19.122 1.00 87.25 72 ASP A O 1
ATOM 549 N N . LEU A 1 73 ? -12.597 4.533 17.654 1.00 87.50 73 LEU A N 1
ATOM 550 C CA . LEU A 1 73 ? -12.342 5.756 16.893 1.00 87.50 73 LEU A CA 1
ATOM 551 C C . LEU A 1 73 ? -12.775 6.948 17.746 1.00 87.50 73 LEU A C 1
ATOM 553 O O . LEU A 1 73 ? -13.969 7.147 17.983 1.00 87.50 73 LEU A O 1
ATOM 557 N N . LYS A 1 74 ? -11.800 7.716 18.230 1.00 80.06 74 LYS A N 1
ATOM 558 C CA . LYS A 1 74 ? -12.073 8.836 19.131 1.00 80.06 74 LYS A CA 1
ATOM 559 C C . LYS A 1 74 ? -12.828 9.950 18.401 1.00 80.06 74 LYS A C 1
ATOM 561 O O . LYS A 1 74 ? -12.544 10.246 17.244 1.00 80.06 74 LYS A O 1
ATOM 566 N N . GLU A 1 75 ? -13.790 10.574 19.078 1.00 67.44 75 GLU A N 1
ATOM 567 C CA . GLU A 1 75 ? -14.671 11.600 18.492 1.00 67.44 75 GLU A CA 1
ATOM 568 C C . GLU A 1 75 ? -13.916 12.850 18.009 1.00 67.44 75 GLU A C 1
ATOM 570 O O . GLU A 1 75 ? -14.350 13.525 17.075 1.00 67.44 75 GLU A O 1
ATOM 575 N N . ASP A 1 76 ? -12.760 13.138 18.609 1.00 66.62 76 ASP A N 1
ATOM 576 C CA . ASP A 1 76 ? -11.846 14.212 18.217 1.00 66.62 76 ASP A CA 1
ATOM 577 C C . ASP A 1 76 ? -10.990 13.863 16.984 1.00 66.62 76 ASP A C 1
ATOM 579 O O . ASP A 1 76 ? -10.464 14.767 16.333 1.00 66.62 76 ASP A O 1
ATOM 583 N N . ALA A 1 77 ? -10.903 12.581 16.606 1.00 58.69 77 ALA A N 1
ATOM 584 C CA . ALA A 1 77 ? -10.085 12.066 15.502 1.00 58.69 77 ALA A CA 1
ATOM 585 C C . ALA A 1 77 ? -10.729 12.193 14.102 1.00 58.69 77 ALA A C 1
ATOM 587 O O . ALA A 1 77 ? -10.282 11.537 13.165 1.00 58.69 77 ALA A O 1
ATOM 588 N N . ALA A 1 78 ? -11.699 13.105 13.960 1.00 60.03 78 ALA A N 1
ATOM 589 C CA . ALA A 1 78 ? -12.303 13.622 12.727 1.00 60.03 78 ALA A CA 1
ATOM 590 C C . ALA A 1 78 ? -13.692 13.079 12.350 1.00 60.03 78 ALA A C 1
ATOM 592 O O . ALA A 1 78 ? -13.968 11.886 12.309 1.00 60.03 78 ALA A O 1
ATOM 593 N N . LEU A 1 79 ? -14.549 14.030 11.961 1.00 69.31 79 LEU A N 1
ATOM 594 C CA . LEU A 1 79 ? -15.886 13.829 11.391 1.00 69.31 79 LEU A CA 1
ATOM 595 C C . LEU A 1 79 ? -15.859 13.172 9.995 1.00 69.31 79 LEU A C 1
ATOM 597 O O . LEU A 1 79 ? -16.917 12.876 9.447 1.00 69.31 79 LEU A O 1
ATOM 601 N N . ASP A 1 80 ? -14.674 12.994 9.397 1.00 87.31 80 ASP A N 1
ATOM 602 C CA . ASP A 1 80 ? -14.511 12.485 8.035 1.00 87.31 80 ASP A CA 1
ATOM 603 C C . ASP A 1 80 ? -13.275 11.578 7.895 1.00 87.31 80 ASP A C 1
ATOM 605 O O . ASP A 1 80 ? -12.177 12.028 7.550 1.00 87.31 80 ASP A O 1
ATOM 609 N N . VAL A 1 81 ? -13.473 10.281 8.139 1.00 91.56 81 VAL A N 1
ATOM 610 C CA . VAL A 1 81 ? -12.425 9.251 8.099 1.00 91.56 81 VAL A CA 1
ATOM 611 C C . VAL A 1 81 ? -12.727 8.213 7.019 1.00 91.56 81 VAL A C 1
ATOM 613 O O . VAL A 1 81 ? -13.862 7.750 6.872 1.00 91.56 81 VAL A O 1
ATOM 616 N N . THR A 1 82 ? -11.694 7.824 6.271 1.00 93.88 82 THR A N 1
ATOM 617 C CA . THR A 1 82 ? -11.750 6.751 5.270 1.00 93.88 82 THR A CA 1
ATOM 618 C C . THR A 1 82 ? -10.856 5.588 5.689 1.00 93.88 82 THR A C 1
ATOM 620 O O . THR A 1 82 ? -9.684 5.772 6.012 1.00 93.88 82 THR A O 1
ATOM 623 N N . LEU A 1 83 ? -11.395 4.373 5.649 1.00 95.38 83 LEU A N 1
ATOM 624 C CA . LEU A 1 83 ? -10.634 3.134 5.731 1.00 95.38 83 LEU A CA 1
ATOM 625 C C . LEU A 1 83 ? -10.183 2.712 4.333 1.00 95.38 83 LEU A C 1
ATOM 627 O O . LEU A 1 83 ? -11.007 2.512 3.444 1.00 95.38 83 LEU A O 1
ATOM 631 N N . HIS A 1 84 ? -8.889 2.486 4.153 1.00 97.12 84 HIS A N 1
ATOM 632 C CA . HIS A 1 84 ? -8.327 1.939 2.924 1.00 97.12 84 HIS A CA 1
ATOM 633 C C . HIS A 1 84 ? -7.860 0.502 3.132 1.00 97.12 84 HIS A C 1
ATOM 635 O O . HIS A 1 84 ? -7.256 0.186 4.154 1.00 97.12 84 HIS A O 1
ATOM 641 N N . PHE A 1 85 ? -8.086 -0.344 2.124 1.00 95.69 85 PHE A N 1
ATOM 642 C CA . PHE A 1 85 ? -7.474 -1.665 2.018 1.00 95.69 85 PHE A CA 1
ATOM 643 C C . PHE A 1 85 ? -6.569 -1.685 0.792 1.00 95.69 85 PHE A C 1
ATOM 645 O O . PHE A 1 85 ? -6.980 -1.258 -0.290 1.00 95.69 85 PHE A O 1
ATOM 652 N N . ALA A 1 86 ? -5.376 -2.240 0.942 1.00 98.00 86 ALA A N 1
ATOM 653 C CA . ALA A 1 86 ? -4.466 -2.502 -0.156 1.00 98.00 86 ALA A CA 1
ATOM 654 C C . ALA A 1 86 ? -4.119 -3.989 -0.194 1.00 98.00 86 ALA A C 1
ATOM 656 O O . ALA A 1 86 ? -3.645 -4.550 0.798 1.00 98.00 86 ALA A O 1
ATOM 657 N N . LEU A 1 87 ? -4.311 -4.611 -1.355 1.00 98.19 87 LEU A N 1
ATOM 658 C CA . LEU A 1 87 ? -3.676 -5.882 -1.662 1.00 98.19 87 LEU A CA 1
ATOM 659 C C . LEU A 1 87 ? -2.260 -5.583 -2.144 1.00 98.19 87 LEU A C 1
ATOM 661 O O . LEU A 1 87 ? -2.079 -4.864 -3.130 1.00 98.19 87 LEU A O 1
ATOM 665 N N . VAL A 1 88 ? -1.262 -6.135 -1.461 1.00 98.06 88 VAL A N 1
ATOM 666 C CA . VAL A 1 88 ? 0.147 -5.895 -1.779 1.00 98.06 88 VAL A CA 1
ATOM 667 C C . VAL A 1 88 ? 0.873 -7.207 -2.032 1.00 98.06 88 VAL A C 1
ATOM 669 O O . VAL A 1 88 ? 0.646 -8.205 -1.349 1.00 98.06 88 VAL A O 1
ATOM 672 N N . GLU A 1 89 ? 1.774 -7.207 -3.004 1.00 97.25 89 GLU A N 1
ATOM 673 C CA . GLU A 1 89 ? 2.721 -8.291 -3.211 1.00 97.25 89 GLU A CA 1
ATOM 674 C C . GLU A 1 89 ? 4.024 -7.947 -2.495 1.00 97.25 89 GLU A C 1
ATOM 676 O O . GLU A 1 89 ? 4.597 -6.878 -2.712 1.00 97.25 89 GLU A O 1
ATOM 681 N N . GLN A 1 90 ? 4.483 -8.842 -1.617 1.00 95.56 90 GLN A N 1
ATOM 682 C CA . GLN A 1 90 ? 5.627 -8.583 -0.738 1.00 95.56 90 GLN A CA 1
ATOM 683 C C . GLN A 1 90 ? 6.871 -8.157 -1.494 1.00 95.56 90 GLN A C 1
ATOM 685 O O . GLN A 1 90 ? 7.636 -7.351 -0.973 1.00 95.56 90 GLN A O 1
ATOM 690 N N . GLU A 1 91 ? 7.071 -8.691 -2.694 1.00 94.19 91 GLU A N 1
ATOM 691 C CA . GLU A 1 91 ? 8.160 -8.277 -3.554 1.00 94.19 91 GLU A CA 1
ATOM 692 C C . GLU A 1 91 ? 7.894 -8.686 -5.001 1.00 94.19 91 GLU A C 1
ATOM 694 O O . GLU A 1 91 ? 7.536 -9.834 -5.283 1.00 94.19 91 GLU A O 1
ATOM 699 N N . VAL A 1 92 ? 8.159 -7.754 -5.910 1.00 92.25 92 VAL A N 1
ATOM 700 C CA . VAL A 1 92 ? 8.177 -7.976 -7.355 1.00 92.25 92 VAL A CA 1
ATOM 701 C C . VAL A 1 92 ? 9.591 -7.735 -7.858 1.00 92.25 92 VAL A C 1
ATOM 703 O O . VAL A 1 92 ? 10.250 -6.771 -7.466 1.00 92.25 92 VAL A O 1
ATOM 706 N N . HIS A 1 93 ? 10.069 -8.614 -8.735 1.00 89.69 93 HIS A N 1
ATOM 707 C CA . HIS A 1 93 ? 11.367 -8.436 -9.377 1.00 89.69 93 HIS A CA 1
ATOM 708 C C . HIS A 1 93 ? 11.186 -7.745 -10.712 1.00 89.69 93 HIS A C 1
ATOM 710 O O . HIS A 1 93 ? 10.535 -8.298 -11.597 1.00 89.69 93 HIS A O 1
ATOM 716 N N . TYR A 1 94 ? 11.768 -6.566 -10.872 1.00 83.44 94 TYR A N 1
ATOM 717 C CA . TYR A 1 94 ? 11.795 -5.841 -12.138 1.00 83.44 94 TYR A CA 1
ATOM 718 C C . TYR A 1 94 ? 13.019 -4.945 -12.184 1.00 83.44 94 TYR A C 1
ATOM 720 O O . TYR A 1 94 ? 13.286 -4.228 -11.224 1.00 83.44 94 TYR A O 1
ATOM 728 N N . SER A 1 95 ? 13.748 -4.974 -13.295 1.00 74.69 95 SER A N 1
ATOM 729 C CA . SER A 1 95 ? 14.889 -4.084 -13.497 1.00 74.69 95 SER A CA 1
ATOM 730 C C . SER A 1 95 ? 14.425 -2.835 -14.241 1.00 74.69 95 SER A C 1
ATOM 732 O O . SER A 1 95 ? 14.271 -2.851 -15.460 1.00 74.69 95 SER A O 1
ATOM 734 N N . GLY A 1 96 ? 14.186 -1.757 -13.493 1.00 68.25 96 GLY A N 1
ATOM 735 C CA . GLY A 1 96 ? 13.994 -0.426 -14.068 1.00 68.25 96 GLY A CA 1
ATOM 736 C C . GLY A 1 96 ? 15.317 0.211 -14.508 1.00 68.25 96 GLY A C 1
ATOM 737 O O . GLY A 1 96 ? 16.395 -0.347 -14.306 1.00 68.25 96 GLY A O 1
ATOM 738 N N . GLU A 1 97 ? 15.246 1.421 -15.066 1.00 65.38 97 GLU A N 1
ATOM 739 C CA . GLU A 1 97 ? 16.431 2.189 -15.495 1.00 65.38 97 GLU A CA 1
ATOM 740 C C . GLU A 1 97 ? 17.390 2.520 -14.342 1.00 65.38 97 GLU A C 1
ATOM 742 O O . GLU A 1 97 ? 18.587 2.677 -14.552 1.00 65.38 97 GLU A O 1
ATOM 747 N N . ASN A 1 98 ? 16.883 2.557 -13.108 1.00 63.84 98 ASN A N 1
ATOM 748 C CA . ASN A 1 98 ? 17.670 2.813 -11.902 1.00 63.84 98 ASN A CA 1
ATOM 749 C C . ASN A 1 98 ? 18.441 1.583 -11.378 1.00 63.84 98 ASN A C 1
ATOM 751 O O . ASN A 1 98 ? 19.089 1.676 -10.337 1.00 63.84 98 ASN A O 1
ATOM 755 N N . GLY A 1 99 ? 18.349 0.422 -12.041 1.00 71.31 99 GLY A N 1
ATOM 756 C CA . GLY A 1 99 ? 19.066 -0.801 -11.663 1.00 71.31 99 GLY A CA 1
ATOM 757 C C . GLY A 1 99 ? 18.563 -1.502 -10.391 1.00 71.31 99 GLY A C 1
ATOM 758 O O . GLY A 1 99 ? 19.066 -2.580 -10.062 1.00 71.31 99 GLY A O 1
ATOM 759 N N . LEU A 1 100 ? 17.560 -0.951 -9.693 1.00 75.62 100 LEU A N 1
ATOM 760 C CA . LEU A 1 100 ? 16.922 -1.604 -8.549 1.00 75.62 100 LEU A CA 1
ATOM 761 C C . LEU A 1 100 ? 16.055 -2.760 -9.041 1.00 75.62 100 LEU A C 1
ATOM 763 O O . LEU A 1 100 ? 15.120 -2.561 -9.813 1.00 75.62 100 LEU A O 1
ATOM 767 N N . ARG A 1 101 ? 16.379 -3.970 -8.578 1.00 85.25 101 ARG A N 1
ATOM 768 C CA . ARG A 1 101 ? 15.720 -5.211 -9.014 1.00 85.25 101 ARG A CA 1
ATOM 769 C C . ARG A 1 101 ? 14.592 -5.654 -8.096 1.00 85.25 101 ARG A C 1
ATOM 771 O O . ARG A 1 101 ? 13.663 -6.302 -8.562 1.00 85.25 101 ARG A O 1
ATOM 778 N N . PHE A 1 102 ? 14.690 -5.331 -6.811 1.00 90.25 102 PHE A N 1
ATOM 779 C CA . PHE A 1 102 ? 13.778 -5.797 -5.772 1.00 90.25 102 PHE A CA 1
ATOM 780 C C . PHE A 1 102 ? 12.859 -4.654 -5.362 1.00 90.25 102 PHE A C 1
ATOM 782 O O . PHE A 1 102 ? 13.325 -3.639 -4.846 1.00 90.25 102 PHE A O 1
ATOM 789 N N . HIS A 1 103 ? 11.560 -4.821 -5.598 1.00 90.31 103 HIS A N 1
ATOM 790 C CA . HIS A 1 103 ? 10.545 -3.826 -5.263 1.00 90.31 103 HIS A CA 1
ATOM 791 C C . HIS A 1 103 ? 9.649 -4.409 -4.177 1.00 90.31 103 HIS A C 1
ATOM 793 O O . HIS A 1 103 ? 8.806 -5.247 -4.502 1.00 90.31 103 HIS A O 1
ATOM 799 N N . PRO A 1 104 ? 9.855 -4.052 -2.898 1.00 93.88 104 PRO A N 1
ATOM 800 C CA . PRO A 1 104 ? 9.053 -4.580 -1.807 1.00 93.88 104 PRO A CA 1
ATOM 801 C C . PRO A 1 104 ? 7.670 -3.914 -1.736 1.00 93.88 104 PRO A C 1
ATOM 803 O O . PRO A 1 104 ? 7.511 -2.758 -2.122 1.00 93.88 104 PRO A O 1
ATOM 806 N N . MET A 1 105 ? 6.690 -4.630 -1.175 1.00 95.94 105 MET A N 1
ATOM 807 C CA . MET A 1 105 ? 5.350 -4.121 -0.828 1.00 95.94 105 MET A CA 1
ATOM 808 C C . MET A 1 105 ? 4.622 -3.419 -1.990 1.00 95.94 105 MET A C 1
ATOM 810 O O . MET A 1 105 ? 4.022 -2.357 -1.822 1.00 95.94 105 MET A O 1
ATOM 814 N N . VAL A 1 106 ? 4.661 -4.019 -3.182 1.00 95.38 106 VAL A N 1
ATOM 815 C CA . VAL A 1 106 ? 4.033 -3.460 -4.387 1.00 95.38 106 VAL A CA 1
ATOM 816 C C . VAL A 1 106 ? 2.519 -3.560 -4.272 1.00 95.38 106 VAL A C 1
ATOM 818 O O . VAL A 1 106 ? 1.965 -4.656 -4.202 1.00 95.38 106 VAL A O 1
ATOM 821 N N . VAL A 1 107 ? 1.836 -2.416 -4.292 1.00 96.88 107 VAL A N 1
ATOM 822 C CA . VAL A 1 107 ? 0.370 -2.366 -4.312 1.00 96.88 107 VAL A CA 1
ATOM 823 C C . VAL A 1 107 ? -0.135 -2.943 -5.631 1.00 96.88 107 VAL A C 1
ATOM 825 O O . VAL A 1 107 ? 0.188 -2.441 -6.704 1.00 96.88 107 VAL A O 1
ATOM 828 N N . ARG A 1 108 ? -0.927 -4.013 -5.542 1.00 96.88 108 ARG A N 1
ATOM 829 C CA . ARG A 1 108 ? -1.586 -4.656 -6.685 1.00 96.88 108 ARG A CA 1
ATOM 830 C C . ARG A 1 108 ? -2.989 -4.120 -6.909 1.00 96.88 108 ARG A C 1
ATOM 832 O O . ARG A 1 108 ? -3.429 -4.067 -8.047 1.00 96.88 108 ARG A O 1
ATOM 839 N N . SER A 1 109 ? -3.690 -3.751 -5.839 1.00 96.56 109 SER A N 1
ATOM 840 C CA . SER A 1 109 ? -5.023 -3.157 -5.917 1.00 96.56 109 SER A CA 1
ATOM 841 C C . SER A 1 109 ? -5.362 -2.411 -4.631 1.00 96.56 109 SER A C 1
ATOM 843 O O . SER A 1 109 ? -4.927 -2.801 -3.545 1.00 96.56 109 SER A O 1
ATOM 845 N N . LEU A 1 110 ? -6.167 -1.359 -4.760 1.00 96.69 110 LEU A N 1
ATOM 846 C CA . LEU A 1 110 ? -6.813 -0.670 -3.649 1.00 96.69 110 LEU A CA 1
ATOM 847 C C . LEU A 1 110 ? -8.304 -0.998 -3.673 1.00 96.69 110 LEU A C 1
ATOM 849 O O . LEU A 1 110 ? -8.946 -0.915 -4.725 1.00 96.69 110 LEU A O 1
ATOM 853 N N . ALA A 1 111 ? -8.854 -1.353 -2.514 1.00 95.50 111 ALA A N 1
ATOM 854 C CA . ALA A 1 111 ? -10.277 -1.630 -2.407 1.00 95.50 111 ALA A CA 1
ATOM 855 C C . ALA A 1 111 ? -11.102 -0.368 -2.660 1.00 95.50 111 ALA A C 1
ATOM 857 O O . ALA A 1 111 ? -10.720 0.747 -2.295 1.00 95.50 111 ALA A O 1
ATOM 858 N N . ARG A 1 112 ? -12.265 -0.584 -3.260 1.00 91.06 112 ARG A N 1
ATOM 859 C CA . ARG A 1 112 ? -13.295 0.421 -3.501 1.00 91.06 112 ARG A CA 1
ATOM 860 C C . ARG A 1 112 ? -14.651 -0.174 -3.141 1.00 91.06 112 ARG A C 1
ATOM 862 O O . ARG A 1 112 ? -14.845 -1.383 -3.319 1.00 91.06 112 ARG A O 1
ATOM 869 N N . GLY A 1 113 ? -15.557 0.660 -2.640 1.00 78.31 113 GLY A N 1
ATOM 870 C CA . GLY A 1 113 ? -16.952 0.282 -2.443 1.00 78.31 113 GLY A CA 1
ATOM 871 C C . GLY A 1 113 ? -17.615 -0.127 -3.761 1.00 78.31 113 GLY A C 1
ATOM 872 O O . GLY A 1 113 ? -17.206 0.299 -4.846 1.00 78.31 113 GLY A O 1
ATOM 873 N N . ALA A 1 114 ? -18.640 -0.976 -3.683 1.00 73.81 114 ALA A N 1
ATOM 874 C CA . ALA A 1 114 ? -19.438 -1.312 -4.855 1.00 73.81 114 ALA A CA 1
ATOM 875 C C . ALA A 1 114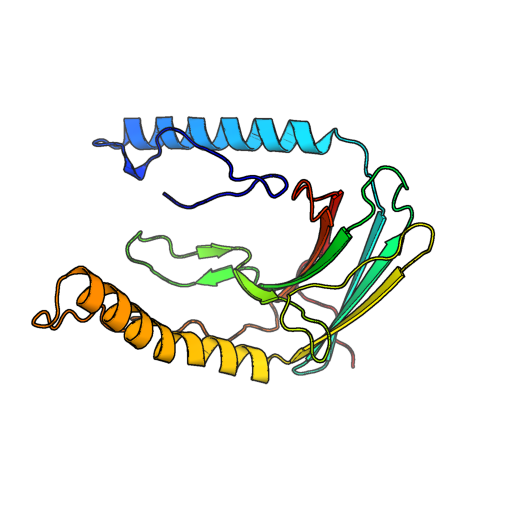 ? -20.104 -0.034 -5.393 1.00 73.81 114 ALA A C 1
ATOM 877 O O . ALA A 1 114 ? -20.812 0.648 -4.659 1.00 73.81 114 ALA A O 1
ATOM 878 N N . ASN A 1 115 ? -19.878 0.278 -6.672 1.00 71.94 115 ASN A N 1
ATOM 879 C CA . ASN A 1 115 ? -20.348 1.500 -7.342 1.00 71.94 115 ASN A CA 1
ATOM 880 C C . ASN A 1 115 ? -19.732 2.819 -6.836 1.00 71.94 115 ASN A C 1
ATOM 882 O O . ASN A 1 115 ? -20.245 3.889 -7.157 1.00 71.94 115 ASN A O 1
ATOM 886 N N . GLU A 1 116 ? -18.620 2.769 -6.100 1.00 76.56 116 GLU A N 1
ATOM 887 C CA . GLU A 1 116 ? -17.884 3.971 -5.707 1.00 76.56 116 GLU A CA 1
ATOM 888 C C . GLU A 1 116 ? -16.725 4.257 -6.669 1.00 76.56 116 GLU A C 1
ATOM 890 O O . GLU A 1 116 ? -15.947 3.372 -7.038 1.00 76.56 116 GLU A O 1
ATOM 895 N N . SER A 1 117 ? -16.590 5.523 -7.072 1.00 76.06 117 SER A N 1
ATOM 896 C CA . SER A 1 117 ? -15.452 5.990 -7.873 1.00 76.06 117 SER A CA 1
ATOM 897 C C . SER A 1 117 ? -14.178 6.152 -7.043 1.00 76.06 117 SER A C 1
ATOM 899 O O . SER A 1 117 ? -13.079 6.135 -7.593 1.00 76.06 117 SER A O 1
ATOM 901 N N . ASN A 1 118 ? -14.324 6.330 -5.729 1.00 85.31 118 ASN A N 1
ATOM 902 C CA . ASN A 1 118 ? -13.225 6.588 -4.810 1.00 85.31 118 ASN A CA 1
ATOM 903 C C . ASN A 1 118 ? -12.733 5.289 -4.161 1.00 85.31 118 ASN A C 1
ATOM 905 O O . ASN A 1 118 ? -13.486 4.337 -3.969 1.00 85.31 118 ASN A O 1
ATOM 909 N N . TYR A 1 119 ? -11.447 5.259 -3.816 1.00 93.38 119 TYR A N 1
ATOM 910 C CA . TYR A 1 119 ? -10.867 4.164 -3.046 1.00 93.38 119 TYR A CA 1
ATOM 911 C C . TYR A 1 119 ? -11.174 4.315 -1.556 1.00 93.38 119 TYR A C 1
ATOM 913 O O . TYR A 1 119 ? -11.129 5.422 -1.021 1.00 93.38 119 TYR A O 1
ATOM 921 N N . GLY A 1 120 ? -11.359 3.183 -0.881 1.00 94.25 120 GLY A N 1
ATOM 922 C CA . GLY A 1 120 ? -11.653 3.110 0.547 1.00 94.25 120 GLY A CA 1
ATOM 923 C C . GLY A 1 120 ? -13.144 3.127 0.886 1.00 94.25 120 GLY A C 1
ATOM 924 O O . GLY A 1 120 ? -13.995 3.057 0.006 1.00 94.25 120 GLY A O 1
ATOM 925 N N . PHE A 1 121 ? -13.432 3.163 2.185 1.00 93.50 121 PHE A N 1
ATOM 926 C CA . PHE A 1 121 ? -14.769 3.077 2.769 1.00 93.50 121 PHE A CA 1
ATOM 927 C C . PHE A 1 121 ? -14.910 4.122 3.874 1.00 93.50 121 PHE A C 1
ATOM 929 O O . PHE A 1 121 ? -14.026 4.242 4.724 1.00 93.50 121 PHE A O 1
ATOM 936 N N . LYS A 1 122 ? -16.008 4.880 3.887 1.00 91.69 122 LYS A N 1
ATOM 937 C CA . LYS A 1 122 ? -16.269 5.855 4.955 1.00 91.69 122 LYS A CA 1
ATOM 938 C C . LYS A 1 122 ? -16.550 5.147 6.278 1.00 91.69 122 LYS A C 1
ATOM 940 O O . LYS A 1 122 ? -17.277 4.156 6.310 1.00 91.69 122 LYS A O 1
ATOM 945 N N . VAL A 1 123 ? -15.983 5.674 7.358 1.00 90.56 123 VAL A N 1
ATOM 946 C CA . VAL A 1 123 ? -16.143 5.138 8.715 1.00 90.56 123 VAL A CA 1
ATOM 947 C C . VAL A 1 123 ? -17.067 6.046 9.513 1.00 90.56 123 VAL A C 1
ATOM 949 O O . VAL A 1 123 ? -16.833 7.251 9.586 1.00 90.56 123 VAL A O 1
ATOM 952 N N . ALA A 1 124 ? -18.114 5.475 10.111 1.00 82.81 124 ALA A N 1
ATOM 953 C CA . ALA A 1 124 ? -18.996 6.213 11.008 1.00 82.81 124 ALA A CA 1
ATOM 954 C C . ALA A 1 124 ? -18.350 6.363 12.394 1.00 82.81 124 ALA A C 1
ATOM 956 O O . ALA A 1 124 ? -17.743 5.421 12.906 1.00 82.81 124 ALA A O 1
ATOM 957 N N . SER A 1 125 ? -18.489 7.534 13.016 1.00 76.25 125 SER A N 1
ATOM 958 C CA . SER A 1 125 ? -17.995 7.779 14.374 1.00 76.25 125 SER A CA 1
ATOM 959 C C . SER A 1 125 ? -18.879 7.116 15.440 1.00 76.25 125 SER A C 1
ATOM 961 O O . SER A 1 125 ? -20.061 6.850 15.223 1.00 76.25 125 SER A O 1
ATOM 963 N N . GLY A 1 126 ? -18.299 6.841 16.614 1.00 71.06 126 GLY A N 1
ATOM 964 C CA . GLY A 1 126 ? -19.039 6.425 17.814 1.00 71.06 126 GLY A CA 1
ATOM 965 C C . GLY A 1 126 ? -19.559 4.980 17.836 1.00 71.06 126 GLY A C 1
ATOM 966 O O . GLY A 1 126 ? -20.175 4.581 18.822 1.00 71.06 126 GLY A O 1
ATOM 967 N N . GLN A 1 127 ? -19.318 4.178 16.794 1.00 76.44 127 GLN A N 1
ATOM 968 C CA . GLN A 1 127 ? -19.698 2.761 16.745 1.00 76.44 127 GLN A CA 1
ATOM 969 C C . GLN A 1 127 ? -18.580 1.895 16.156 1.00 76.44 127 GLN A C 1
ATOM 971 O O . GLN A 1 127 ? -17.759 2.363 15.368 1.00 76.44 127 GLN A O 1
ATOM 976 N N . ALA A 1 128 ? -18.563 0.614 16.529 1.00 85.81 128 ALA A N 1
ATOM 977 C CA . ALA A 1 128 ? -17.718 -0.382 15.884 1.00 85.81 128 ALA A CA 1
ATOM 978 C C . ALA A 1 128 ? -18.158 -0.557 14.424 1.00 85.81 128 ALA A C 1
ATOM 980 O O . ALA A 1 128 ? -19.326 -0.843 14.154 1.00 85.81 128 ALA A O 1
ATOM 981 N N . ASN A 1 129 ? -17.232 -0.402 13.480 1.00 91.88 129 ASN A N 1
ATOM 982 C CA . ASN A 1 129 ? -17.511 -0.597 12.059 1.00 91.88 129 ASN A CA 1
ATOM 983 C C . ASN A 1 129 ? -16.820 -1.870 11.568 1.00 91.88 129 ASN A C 1
ATOM 985 O O . ASN A 1 129 ? -15.657 -2.116 11.886 1.00 91.88 129 ASN A O 1
ATOM 989 N N . LYS A 1 130 ? -17.507 -2.655 10.737 1.00 95.38 130 LYS A N 1
ATOM 990 C CA . LYS A 1 130 ? -16.937 -3.836 10.085 1.00 95.38 130 LYS A CA 1
ATOM 991 C C . LYS A 1 130 ? -17.041 -3.692 8.576 1.00 95.38 130 LYS A C 1
ATOM 993 O O . LYS A 1 130 ? -18.127 -3.481 8.045 1.00 95.38 130 LYS A O 1
ATOM 998 N N . PHE A 1 131 ? -15.917 -3.875 7.900 1.00 95.12 131 PHE A N 1
ATOM 999 C CA . PHE A 1 131 ? -15.803 -3.771 6.452 1.00 95.12 131 PHE A CA 1
ATOM 1000 C C . PHE A 1 131 ? -15.251 -5.069 5.881 1.00 95.12 131 PHE A C 1
ATOM 1002 O O . PHE A 1 131 ? -14.334 -5.667 6.447 1.00 95.12 131 PHE A O 1
ATOM 1009 N N . GLU A 1 132 ? -15.796 -5.484 4.745 1.00 95.44 132 GLU A N 1
ATOM 1010 C CA . GLU A 1 132 ? -15.378 -6.674 4.017 1.00 95.44 132 GLU A CA 1
ATOM 1011 C C . GLU A 1 132 ? -15.110 -6.309 2.557 1.00 95.44 132 GLU A C 1
ATOM 1013 O O . GLU A 1 132 ? -15.876 -5.565 1.943 1.00 95.44 132 GLU A O 1
ATOM 1018 N N . HIS A 1 133 ? -14.022 -6.835 2.000 1.00 96.19 133 HIS A N 1
ATOM 1019 C CA . HIS A 1 133 ? -13.706 -6.694 0.586 1.00 96.19 133 HIS A CA 1
ATOM 1020 C C . HIS A 1 133 ? -13.114 -7.985 0.026 1.00 96.19 133 HIS A C 1
ATOM 1022 O O . HIS A 1 133 ? -12.319 -8.656 0.690 1.00 96.19 133 HIS A O 1
ATOM 1028 N N . ILE A 1 134 ? -13.481 -8.302 -1.215 1.00 96.12 134 ILE A N 1
ATOM 1029 C CA . ILE A 1 134 ? -12.950 -9.436 -1.965 1.00 96.12 134 ILE A CA 1
ATOM 1030 C C . ILE A 1 134 ? -12.112 -8.901 -3.121 1.00 96.12 134 ILE A C 1
ATOM 1032 O O . ILE A 1 134 ? -12.600 -8.193 -4.003 1.00 96.12 134 ILE A O 1
ATOM 1036 N N . PHE A 1 135 ? -10.836 -9.265 -3.114 1.00 96.69 135 PHE A N 1
ATOM 1037 C CA . PHE A 1 135 ? -9.917 -9.018 -4.210 1.00 96.69 135 PHE A CA 1
ATOM 1038 C C . PHE A 1 135 ? -9.931 -10.213 -5.166 1.00 96.69 135 PHE A C 1
ATOM 1040 O O . PHE A 1 135 ? -9.425 -11.284 -4.831 1.00 96.69 135 PHE A O 1
ATOM 1047 N N . ASP A 1 136 ? -10.481 -10.010 -6.360 1.00 96.50 136 ASP A N 1
ATOM 1048 C CA . ASP A 1 136 ? -10.422 -10.964 -7.471 1.00 96.50 136 ASP A CA 1
ATOM 1049 C C . ASP A 1 136 ? -9.069 -10.839 -8.188 1.00 96.50 136 ASP A C 1
ATOM 1051 O O . ASP A 1 136 ? -8.779 -9.823 -8.829 1.00 96.50 136 ASP A O 1
ATOM 1055 N N . LEU A 1 137 ? -8.222 -11.862 -8.063 1.00 97.25 137 LEU A N 1
ATOM 1056 C CA . LEU A 1 137 ? -6.868 -11.846 -8.613 1.00 97.25 137 LEU A CA 1
ATOM 1057 C C . LEU A 1 137 ? -6.838 -11.884 -10.144 1.00 97.25 137 LEU A C 1
ATOM 1059 O O . LEU A 1 137 ? -5.914 -11.309 -10.726 1.00 97.25 137 LEU A O 1
ATOM 1063 N N . ASP A 1 138 ? -7.816 -12.511 -10.802 1.00 96.81 138 ASP A N 1
ATOM 1064 C CA . ASP A 1 138 ? -7.889 -12.522 -12.267 1.00 96.81 138 ASP A CA 1
ATOM 1065 C C . ASP A 1 138 ? -8.244 -11.122 -12.770 1.00 96.81 138 ASP A C 1
ATOM 1067 O O . ASP A 1 138 ? -7.560 -10.583 -13.648 1.00 96.81 138 ASP A O 1
ATOM 1071 N N . ARG A 1 1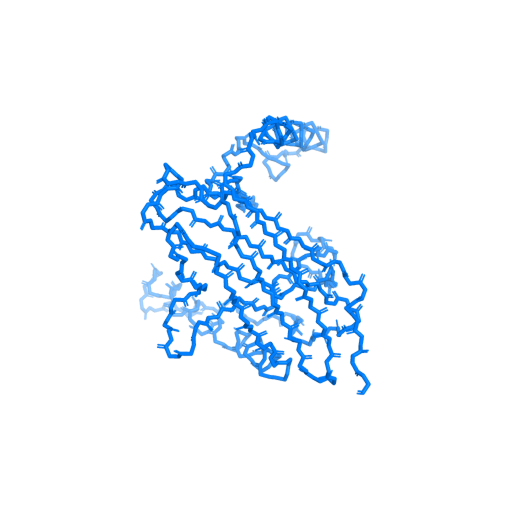39 ? -9.257 -10.489 -12.159 1.00 96.00 139 ARG A N 1
ATOM 1072 C CA . ARG A 1 139 ? -9.643 -9.111 -12.489 1.00 96.00 139 ARG A CA 1
ATOM 1073 C C . ARG A 1 139 ? -8.488 -8.141 -12.266 1.00 96.00 139 ARG A C 1
ATOM 1075 O O . ARG A 1 139 ? -8.195 -7.338 -13.148 1.00 96.00 139 ARG A O 1
ATOM 1082 N N . ILE A 1 140 ? -7.804 -8.231 -11.126 1.00 96.56 140 ILE A N 1
ATOM 1083 C CA . ILE A 1 140 ? -6.664 -7.353 -10.815 1.00 96.56 140 ILE A CA 1
ATOM 1084 C C . ILE A 1 140 ? -5.510 -7.592 -11.798 1.00 96.56 140 ILE A C 1
ATOM 1086 O O . ILE A 1 140 ? -4.878 -6.639 -12.246 1.00 96.56 140 ILE A O 1
ATOM 1090 N N . THR A 1 141 ? -5.237 -8.844 -12.173 1.00 96.62 141 THR A N 1
ATOM 1091 C CA . THR A 1 141 ? -4.207 -9.162 -13.175 1.00 96.62 141 THR A CA 1
ATOM 1092 C C . THR A 1 141 ? -4.539 -8.533 -14.529 1.00 96.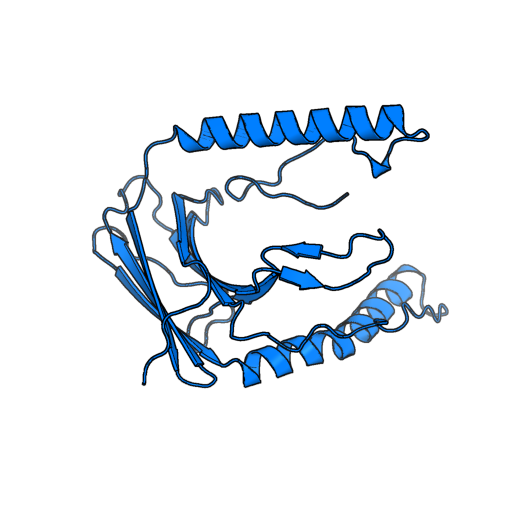62 141 THR A C 1
ATOM 1094 O O . THR A 1 141 ? -3.659 -7.938 -15.154 1.00 96.62 141 THR A O 1
ATOM 1097 N N . ALA A 1 142 ? -5.799 -8.606 -14.965 1.00 96.31 142 ALA A N 1
ATOM 1098 C CA . ALA A 1 142 ? -6.257 -7.988 -16.207 1.00 96.31 142 ALA A CA 1
ATOM 1099 C C . ALA A 1 142 ? -6.205 -6.448 -16.156 1.00 96.31 142 ALA A C 1
ATOM 1101 O O . ALA A 1 1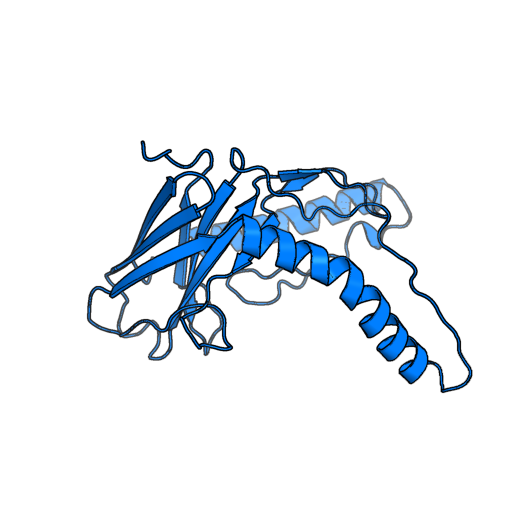42 ? -5.736 -5.820 -17.103 1.00 96.31 142 ALA A O 1
ATOM 1102 N N . GLU A 1 143 ? -6.628 -5.832 -15.047 1.00 94.00 143 GLU A N 1
ATOM 1103 C CA . GLU A 1 143 ? -6.535 -4.378 -14.832 1.00 94.00 143 GLU A CA 1
ATOM 1104 C C . GLU A 1 143 ? -5.077 -3.895 -14.844 1.00 94.00 143 GLU A C 1
ATOM 1106 O O . GLU A 1 143 ? -4.757 -2.906 -15.504 1.00 94.00 143 GLU A O 1
ATOM 1111 N N . ASN A 1 144 ? -4.175 -4.626 -14.182 1.00 94.50 144 ASN A N 1
ATOM 1112 C CA . ASN A 1 144 ? -2.746 -4.321 -14.187 1.00 94.50 144 ASN A CA 1
ATOM 1113 C C . ASN A 1 144 ? -2.125 -4.490 -15.575 1.00 94.50 144 ASN A C 1
ATOM 1115 O O . ASN A 1 144 ? -1.233 -3.724 -15.928 1.00 94.50 144 ASN A O 1
ATOM 1119 N N . LEU A 1 145 ? -2.568 -5.477 -16.363 1.00 94.94 145 LEU A N 1
ATOM 1120 C CA . LEU A 1 145 ? -2.114 -5.643 -17.744 1.00 94.94 145 LEU A CA 1
ATOM 1121 C C . LEU A 1 145 ? -2.538 -4.447 -18.603 1.00 94.94 145 LEU A C 1
ATOM 1123 O O . LEU A 1 145 ? -1.706 -3.880 -19.306 1.00 94.94 145 LEU A O 1
ATOM 1127 N N . ARG A 1 146 ? -3.798 -4.016 -18.472 1.00 94.06 146 ARG A N 1
ATOM 1128 C CA . ARG A 1 146 ? -4.363 -2.901 -19.241 1.00 94.06 146 ARG A CA 1
ATOM 1129 C C . ARG A 1 146 ? -3.581 -1.596 -19.062 1.00 94.06 146 ARG A C 1
ATOM 1131 O O . ARG A 1 146 ? -3.367 -0.882 -20.036 1.00 94.06 146 ARG A O 1
ATOM 1138 N N . TYR A 1 147 ? -3.069 -1.326 -17.859 1.00 90.62 147 TYR A N 1
ATOM 1139 C CA . TYR A 1 147 ? -2.205 -0.166 -17.602 1.00 90.62 147 TYR A CA 1
ATOM 1140 C C . TYR A 1 147 ? -0.983 -0.107 -18.537 1.00 90.62 147 TYR A C 1
ATOM 1142 O O . TYR A 1 147 ? -0.595 0.974 -18.976 1.00 90.62 147 TYR A O 1
ATOM 1150 N N . TYR A 1 148 ? -0.377 -1.253 -18.868 1.00 90.62 148 TYR A N 1
ATOM 1151 C CA . TYR A 1 148 ? 0.795 -1.297 -19.749 1.00 90.62 148 TYR A CA 1
ATOM 1152 C C . TYR A 1 148 ? 0.473 -0.917 -21.199 1.00 90.62 148 TYR A C 1
ATOM 1154 O O . TYR A 1 148 ? 1.379 -0.478 -21.911 1.00 90.62 148 TYR A O 1
ATOM 1162 N N . ASP A 1 149 ? -0.785 -1.063 -21.615 1.00 90.81 149 ASP A N 1
ATOM 1163 C CA . ASP A 1 149 ? -1.264 -0.683 -22.944 1.00 90.81 149 ASP A CA 1
ATOM 1164 C C . ASP A 1 149 ? -1.772 0.769 -22.972 1.00 90.81 149 ASP A C 1
ATOM 1166 O O . ASP A 1 149 ? -1.518 1.496 -23.932 1.00 90.81 149 ASP A O 1
ATOM 1170 N N . GLU A 1 150 ? -2.449 1.215 -21.908 1.00 92.69 150 GLU A N 1
ATOM 1171 C CA . GLU A 1 150 ? -3.028 2.563 -21.802 1.00 92.69 150 GLU A CA 1
ATOM 1172 C C . GLU A 1 150 ? -1.962 3.639 -21.539 1.00 92.69 150 GLU A C 1
ATOM 1174 O O . GLU A 1 150 ? -1.988 4.705 -22.160 1.00 92.69 150 GLU A O 1
ATOM 1179 N N . TRP A 1 151 ? -0.981 3.357 -20.672 1.00 92.69 151 TRP A N 1
ATOM 1180 C CA . TRP A 1 151 ? 0.004 4.353 -20.242 1.00 92.69 151 TRP A CA 1
ATOM 1181 C C . TRP A 1 151 ? 0.824 4.962 -21.393 1.00 92.69 151 TRP A C 1
ATOM 1183 O O . TRP A 1 151 ? 0.921 6.190 -21.436 1.00 92.69 151 TRP A O 1
ATOM 1193 N N . PRO A 1 152 ? 1.387 4.192 -22.354 1.00 90.88 152 PRO A N 1
ATOM 1194 C CA . PRO A 1 152 ? 2.127 4.786 -23.469 1.00 90.88 152 PRO A CA 1
ATOM 1195 C C . PRO A 1 152 ? 1.257 5.716 -24.321 1.00 90.88 152 PRO A C 1
ATOM 1197 O O . PRO A 1 152 ? 1.711 6.780 -24.735 1.00 90.88 152 PRO A O 1
ATOM 1200 N N . VAL A 1 153 ? -0.012 5.351 -24.543 1.00 90.50 153 VAL A N 1
ATOM 1201 C CA . VAL A 1 153 ? -0.961 6.148 -25.336 1.00 90.50 153 VAL A CA 1
ATOM 1202 C C . VAL A 1 153 ? -1.256 7.477 -24.646 1.00 90.50 153 VAL A C 1
ATOM 1204 O O . VAL A 1 153 ? -1.153 8.540 -25.266 1.00 90.50 153 VAL A O 1
ATOM 1207 N N . GLU A 1 154 ? -1.600 7.430 -23.360 1.00 90.69 154 GLU A N 1
ATOM 1208 C CA . GLU A 1 154 ? -1.882 8.627 -22.565 1.00 90.69 154 GLU A CA 1
ATOM 1209 C C . GLU A 1 154 ? -0.650 9.522 -22.448 1.00 90.69 154 GLU A C 1
ATOM 1211 O O . GLU A 1 154 ? -0.738 10.742 -22.621 1.00 90.69 154 GLU A O 1
ATOM 1216 N N . ARG A 1 155 ? 0.518 8.918 -22.220 1.00 89.94 155 ARG A N 1
ATOM 1217 C CA . ARG A 1 155 ? 1.765 9.651 -22.044 1.00 89.94 155 ARG A CA 1
ATOM 1218 C C . ARG A 1 155 ? 2.251 10.295 -23.340 1.00 89.94 155 ARG A C 1
ATOM 1220 O O . ARG A 1 155 ? 2.680 11.447 -23.298 1.00 89.94 155 ARG A O 1
ATOM 1227 N N . ASN A 1 156 ? 2.141 9.612 -24.479 1.00 89.56 156 ASN A N 1
ATOM 1228 C CA . ASN A 1 156 ? 2.445 10.194 -25.790 1.00 89.56 156 ASN A CA 1
ATOM 1229 C C . ASN A 1 156 ? 1.512 11.367 -26.096 1.00 89.56 156 ASN A C 1
ATOM 1231 O O . ASN A 1 156 ? 1.979 12.429 -26.506 1.00 89.56 156 ASN A O 1
ATOM 1235 N N . ARG A 1 157 ? 0.207 11.229 -25.815 1.00 88.50 157 ARG A N 1
ATOM 1236 C CA . ARG A 1 157 ? -0.755 12.334 -25.959 1.00 88.50 157 ARG A CA 1
ATOM 1237 C C . ARG A 1 157 ? -0.349 13.544 -25.115 1.00 88.50 157 ARG A C 1
ATOM 1239 O O . ARG A 1 157 ? -0.335 14.661 -25.626 1.00 88.50 157 ARG A O 1
ATOM 1246 N N . GLU A 1 158 ? -0.016 13.334 -23.843 1.00 88.88 158 GLU A N 1
ATOM 1247 C CA . GLU A 1 158 ? 0.403 14.405 -22.932 1.00 88.88 158 GLU A CA 1
ATOM 1248 C C . GLU A 1 158 ? 1.701 15.085 -23.400 1.00 88.88 158 GLU A C 1
ATOM 1250 O O . GLU A 1 158 ? 1.786 16.314 -23.425 1.00 88.88 158 GLU A O 1
ATOM 1255 N N . MET A 1 159 ? 2.710 14.302 -23.785 1.00 86.19 159 MET A N 1
ATOM 1256 C CA . MET A 1 159 ? 4.010 14.813 -24.225 1.00 86.19 159 MET A CA 1
ATOM 1257 C C . MET A 1 159 ? 3.907 15.582 -25.545 1.00 86.19 159 MET A C 1
ATOM 1259 O O . MET A 1 159 ? 4.401 16.707 -25.628 1.00 86.19 159 MET A O 1
ATOM 1263 N N . ASN A 1 160 ? 3.212 15.041 -26.547 1.00 87.69 160 ASN A N 1
ATOM 1264 C CA . ASN A 1 160 ? 3.057 15.700 -27.847 1.00 87.69 160 ASN A CA 1
ATOM 1265 C C . ASN A 1 160 ? 2.210 16.978 -27.741 1.00 87.69 160 ASN A C 1
ATOM 1267 O O . ASN A 1 160 ? 2.520 17.977 -28.390 1.00 87.69 160 ASN A O 1
ATOM 1271 N N . ALA A 1 161 ? 1.215 17.014 -26.845 1.00 87.56 161 ALA A N 1
ATOM 1272 C CA . ALA A 1 161 ? 0.480 18.244 -26.542 1.00 87.56 161 ALA A CA 1
ATOM 1273 C C . ALA A 1 161 ? 1.373 19.337 -25.921 1.00 87.56 161 ALA A C 1
ATOM 1275 O O . ALA A 1 161 ? 1.172 20.518 -26.198 1.00 87.56 161 ALA A O 1
ATOM 1276 N N . ARG A 1 162 ? 2.370 18.961 -25.104 1.00 87.00 162 ARG A N 1
ATOM 1277 C CA . ARG A 1 162 ? 3.327 19.904 -24.493 1.00 87.00 162 ARG A CA 1
ATOM 1278 C C . ARG A 1 162 ? 4.385 20.413 -25.475 1.00 87.00 162 ARG A C 1
ATOM 1280 O O . ARG A 1 162 ? 4.812 21.555 -25.344 1.00 87.00 162 ARG A O 1
ATOM 1287 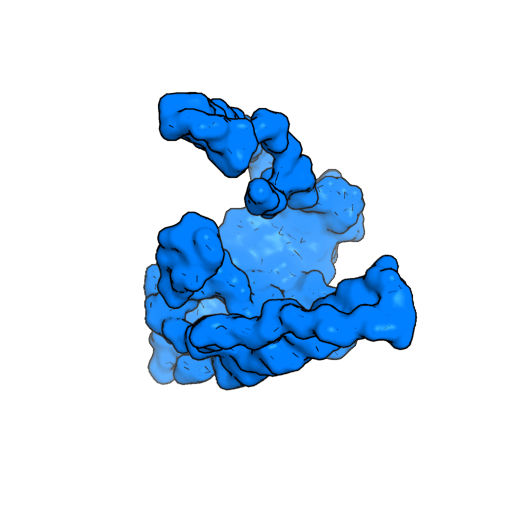N N . ILE A 1 163 ? 4.832 19.574 -26.411 1.00 83.88 163 ILE A N 1
ATOM 1288 C CA . ILE A 1 163 ? 5.911 19.904 -27.363 1.00 83.88 163 ILE A CA 1
ATOM 1289 C C . ILE A 1 163 ? 5.367 20.651 -28.601 1.00 83.88 163 ILE A C 1
ATOM 1291 O O . ILE A 1 163 ? 6.100 21.408 -29.234 1.00 83.88 163 ILE A O 1
ATOM 1295 N N . GLY A 1 164 ? 4.071 20.517 -28.904 1.00 72.88 164 GLY A N 1
ATOM 1296 C CA . GLY A 1 164 ? 3.399 21.171 -30.030 1.00 72.88 164 GLY A CA 1
ATOM 1297 C C . GLY A 1 164 ? 3.097 20.193 -31.170 1.00 72.88 164 GLY A C 1
ATOM 1298 O O . GLY A 1 164 ? 3.843 19.248 -31.408 1.00 72.88 164 GLY A O 1
ATOM 1299 N N . GLY A 1 165 ? 1.986 20.427 -31.883 1.00 63.12 165 GLY A N 1
ATOM 1300 C CA . GLY A 1 165 ? 1.269 19.457 -32.736 1.00 63.12 165 GLY A CA 1
ATOM 1301 C C . GLY A 1 165 ? 1.968 18.904 -33.989 1.00 63.12 165 GLY A C 1
ATOM 1302 O O . GLY A 1 165 ? 1.290 18.357 -34.850 1.00 63.12 165 GLY A O 1
ATOM 1303 N N . SER A 1 166 ? 3.288 19.045 -34.106 1.00 69.75 166 SER A N 1
ATOM 1304 C CA . SER A 1 166 ? 4.113 18.386 -35.134 1.00 69.75 166 SER A CA 1
ATOM 1305 C C . SER A 1 166 ? 5.140 17.406 -34.553 1.00 69.75 166 SER A C 1
ATOM 1307 O O . SER A 1 166 ? 5.821 16.725 -35.315 1.00 69.75 166 SER A O 1
ATOM 1309 N N . ALA A 1 167 ? 5.256 17.315 -33.224 1.00 67.75 167 ALA A N 1
ATOM 1310 C CA . ALA A 1 167 ? 6.106 16.331 -32.570 1.00 67.75 167 ALA A CA 1
ATOM 1311 C C . ALA A 1 167 ? 5.425 14.955 -32.546 1.00 67.75 167 ALA A C 1
ATOM 1313 O O . ALA A 1 167 ? 4.289 14.828 -32.089 1.00 67.75 167 ALA A O 1
ATOM 1314 N N . ASP A 1 168 ? 6.150 13.940 -33.012 1.00 78.00 168 ASP A N 1
ATOM 1315 C CA . ASP A 1 168 ? 5.781 12.525 -32.924 1.00 78.00 168 ASP A CA 1
ATOM 1316 C C . ASP A 1 168 ? 6.730 11.826 -31.941 1.00 78.00 168 ASP A C 1
ATOM 1318 O O . ASP A 1 168 ? 7.608 11.046 -32.312 1.00 78.00 168 ASP A O 1
ATOM 1322 N N . PHE A 1 169 ? 6.653 12.231 -30.670 1.00 81.69 169 PHE A N 1
ATOM 1323 C CA . PHE A 1 169 ? 7.431 11.610 -29.607 1.00 81.69 169 PHE A CA 1
ATOM 1324 C C . PHE A 1 169 ? 6.733 10.330 -29.144 1.00 81.69 169 PHE A C 1
ATOM 1326 O O . PHE A 1 169 ? 5.544 10.353 -28.815 1.00 81.69 169 PHE A O 1
ATOM 1333 N N . ASP A 1 170 ? 7.498 9.241 -29.077 1.00 86.31 170 ASP A N 1
ATOM 1334 C CA . ASP A 1 170 ? 7.063 7.961 -28.529 1.00 86.31 170 ASP A CA 1
ATOM 1335 C C . ASP A 1 170 ? 7.875 7.624 -27.272 1.00 86.31 170 ASP A C 1
ATOM 1337 O O . ASP A 1 170 ? 9.095 7.457 -27.326 1.00 86.31 170 ASP A O 1
ATOM 1341 N N . VAL A 1 171 ? 7.196 7.504 -26.130 1.00 84.94 171 VAL A N 1
ATOM 1342 C CA . VAL A 1 171 ? 7.791 7.036 -24.868 1.00 84.94 171 VAL A CA 1
ATOM 1343 C C . VAL A 1 171 ? 8.146 5.551 -24.888 1.00 84.94 171 VAL A C 1
ATOM 1345 O O . VAL A 1 171 ? 8.790 5.062 -23.958 1.00 84.94 171 VAL A O 1
ATOM 1348 N N . GLY A 1 172 ? 7.738 4.832 -25.932 1.00 85.50 172 GLY A N 1
ATOM 1349 C CA . GLY A 1 172 ? 7.968 3.411 -26.086 1.00 85.50 172 GLY A CA 1
ATOM 1350 C C . GLY A 1 172 ? 7.102 2.571 -25.152 1.00 85.50 172 GLY A C 1
ATOM 1351 O O . GLY A 1 172 ? 6.177 3.037 -24.485 1.00 85.50 172 GLY A O 1
ATOM 1352 N N . ARG A 1 173 ? 7.400 1.272 -25.120 1.00 85.69 173 ARG A N 1
ATOM 1353 C CA . ARG A 1 173 ? 6.686 0.289 -24.299 1.00 85.69 173 ARG A CA 1
ATOM 1354 C C . ARG A 1 173 ? 7.546 -0.184 -23.139 1.00 85.69 173 ARG A C 1
ATOM 1356 O O . ARG A 1 173 ? 8.776 -0.163 -23.192 1.00 85.69 173 ARG A O 1
ATOM 1363 N N . PHE A 1 174 ? 6.883 -0.688 -22.106 1.00 83.25 174 PHE A N 1
ATOM 1364 C CA . PHE A 1 174 ? 7.557 -1.354 -21.000 1.00 83.25 174 PHE A CA 1
ATOM 1365 C C . PHE A 1 174 ? 8.292 -2.605 -21.493 1.00 83.25 174 PHE A C 1
ATOM 1367 O O . PHE A 1 174 ? 7.723 -3.425 -22.210 1.00 83.25 174 PHE A O 1
ATOM 1374 N N . LYS A 1 175 ? 9.551 -2.768 -21.069 1.00 84.00 175 LYS A N 1
ATOM 1375 C CA . LYS A 1 175 ? 10.372 -3.945 -21.406 1.00 84.00 175 LYS A CA 1
ATOM 1376 C C . LYS A 1 175 ? 9.839 -5.227 -20.772 1.00 84.00 175 LYS A C 1
ATOM 1378 O O . LYS A 1 175 ? 9.979 -6.302 -21.341 1.00 84.00 175 LYS A O 1
ATOM 1383 N N . GLU A 1 176 ? 9.234 -5.109 -19.592 1.00 86.06 176 GLU A N 1
ATOM 1384 C CA . GLU A 1 176 ? 8.609 -6.221 -18.885 1.00 86.06 176 GLU A CA 1
ATOM 1385 C C . GLU A 1 176 ? 7.269 -5.761 -18.303 1.00 86.06 176 GLU A C 1
ATOM 1387 O O . GLU A 1 176 ? 7.178 -4.703 -17.680 1.00 86.06 176 GLU A O 1
ATOM 1392 N N . GLN A 1 177 ? 6.233 -6.581 -18.466 1.00 88.50 177 GLN A N 1
ATOM 1393 C CA . GLN A 1 177 ? 4.911 -6.336 -17.896 1.00 88.50 177 GLN A CA 1
ATOM 1394 C C . GLN A 1 177 ? 4.754 -7.184 -16.631 1.00 88.50 177 GLN A C 1
ATOM 1396 O O . GLN A 1 177 ? 4.567 -8.397 -16.700 1.00 88.50 177 GLN A O 1
ATOM 1401 N N . LYS A 1 178 ? 4.814 -6.564 -15.453 1.00 90.69 178 LYS A N 1
ATOM 1402 C CA . LYS A 1 178 ? 4.730 -7.245 -14.146 1.00 90.69 178 LYS A CA 1
ATOM 1403 C C . LYS A 1 178 ? 3.296 -7.366 -13.639 1.00 90.69 178 LYS A C 1
ATOM 1405 O O . LYS A 1 178 ? 3.044 -7.200 -12.449 1.00 90.69 178 LYS A O 1
ATOM 1410 N N . HIS A 1 179 ? 2.365 -7.643 -14.545 1.00 92.19 179 HIS A N 1
ATOM 1411 C CA . HIS A 1 179 ? 0.935 -7.729 -14.257 1.00 92.19 179 HIS A CA 1
ATOM 1412 C C . HIS A 1 179 ? 0.554 -9.004 -13.489 1.00 92.19 179 HIS A C 1
ATOM 1414 O O . HIS A 1 179 ? -0.351 -8.957 -12.661 1.00 92.19 179 HIS A O 1
ATOM 1420 N N . LEU A 1 180 ? 1.265 -10.116 -13.725 1.00 93.75 180 LEU A N 1
ATOM 1421 C CA . LEU A 1 180 ? 1.034 -11.381 -13.026 1.00 93.75 180 LEU A CA 1
ATOM 1422 C C . LEU A 1 180 ? 1.324 -11.251 -11.527 1.00 93.75 180 LEU A C 1
ATOM 1424 O O . LEU A 1 180 ? 2.338 -10.678 -11.119 1.00 93.75 180 LEU A O 1
ATOM 1428 N N . ILE A 1 181 ? 0.431 -11.829 -10.727 1.00 95.38 181 ILE A N 1
ATOM 1429 C CA . ILE A 1 181 ? 0.458 -11.779 -9.266 1.00 95.38 181 ILE A CA 1
ATOM 1430 C C . ILE A 1 181 ? 0.898 -13.134 -8.723 1.00 95.38 181 ILE A C 1
ATOM 1432 O O . ILE A 1 181 ? 0.353 -14.167 -9.113 1.00 95.38 181 ILE A O 1
ATOM 1436 N N . ASN A 1 182 ? 1.839 -13.145 -7.778 1.00 94.69 182 ASN A N 1
ATOM 1437 C CA . ASN A 1 182 ? 2.168 -14.363 -7.043 1.00 94.69 182 ASN A CA 1
ATOM 1438 C C . ASN A 1 182 ? 1.262 -14.516 -5.802 1.00 94.69 182 ASN A C 1
ATOM 1440 O O . ASN A 1 182 ? 1.485 -13.827 -4.801 1.00 94.69 182 ASN A O 1
ATOM 1444 N N . PRO A 1 183 ? 0.287 -15.449 -5.795 1.00 93.44 183 PRO A N 1
ATOM 1445 C CA . PRO A 1 183 ? -0.685 -15.574 -4.706 1.00 93.44 183 PRO A CA 1
ATOM 1446 C C . PRO A 1 183 ? -0.062 -15.985 -3.364 1.00 93.44 183 PRO A C 1
ATOM 1448 O O . PRO A 1 183 ? -0.646 -15.732 -2.312 1.00 93.44 183 PRO A O 1
ATOM 1451 N N . ASN A 1 184 ? 1.132 -16.586 -3.374 1.00 93.69 184 ASN A N 1
ATOM 1452 C CA . ASN A 1 184 ? 1.838 -16.997 -2.156 1.00 93.69 184 ASN A CA 1
ATOM 1453 C C . ASN A 1 184 ? 2.624 -15.850 -1.506 1.00 93.69 184 ASN A C 1
ATOM 1455 O O . ASN A 1 184 ? 3.136 -16.007 -0.399 1.00 93.69 184 ASN A O 1
ATOM 1459 N N . ARG A 1 185 ? 2.721 -14.698 -2.178 1.00 95.75 185 ARG A N 1
ATOM 1460 C CA . ARG A 1 185 ? 3.426 -13.501 -1.694 1.00 95.75 185 ARG A CA 1
ATOM 1461 C C . ARG A 1 185 ? 2.479 -12.344 -1.388 1.00 95.75 185 ARG A C 1
ATOM 1463 O O . ARG A 1 185 ? 2.932 -11.217 -1.205 1.00 95.75 185 ARG A O 1
ATOM 1470 N N . LEU A 1 186 ? 1.177 -12.607 -1.329 1.00 97.19 186 LEU A N 1
ATOM 1471 C CA . LEU A 1 186 ? 0.173 -11.588 -1.056 1.00 97.19 186 LEU A CA 1
ATOM 1472 C C . LEU A 1 186 ? 0.070 -11.286 0.436 1.00 97.19 186 LEU A C 1
ATOM 1474 O O . LEU A 1 186 ? -0.022 -12.187 1.264 1.00 97.19 186 LEU A O 1
ATOM 1478 N N . SER A 1 187 ? 0.078 -10.002 0.764 1.00 97.75 187 SER A N 1
ATOM 1479 C CA . SER A 1 187 ? -0.260 -9.452 2.076 1.00 97.75 187 SER A CA 1
ATOM 1480 C C . SER A 1 187 ? -1.428 -8.479 1.910 1.00 97.75 187 SER A C 1
ATOM 1482 O O . SER A 1 187 ? -1.684 -7.985 0.809 1.00 97.75 187 SER A O 1
ATOM 1484 N N . VAL A 1 188 ? -2.128 -8.184 3.001 1.00 98.00 188 VAL A N 1
ATOM 1485 C CA . VAL A 1 188 ? -3.164 -7.142 3.023 1.00 98.00 188 VAL A CA 1
ATOM 1486 C C . VAL A 1 188 ? -2.732 -6.062 3.998 1.00 98.00 188 VAL A C 1
ATOM 1488 O O . VAL A 1 188 ? -2.299 -6.370 5.107 1.00 98.00 188 VAL A O 1
ATOM 1491 N N . VAL A 1 189 ? -2.835 -4.805 3.582 1.00 98.25 189 VAL A N 1
ATOM 1492 C CA . VAL A 1 189 ? -2.625 -3.631 4.432 1.00 98.25 189 VAL A CA 1
ATOM 1493 C C . VAL A 1 189 ? -3.965 -2.931 4.595 1.00 98.25 189 VAL A C 1
ATOM 1495 O O . VAL A 1 189 ? -4.698 -2.775 3.619 1.00 98.25 189 VAL A O 1
ATOM 1498 N N . ALA A 1 190 ? -4.276 -2.496 5.809 1.00 97.94 190 ALA A N 1
ATOM 1499 C CA . ALA A 1 190 ? -5.419 -1.643 6.082 1.00 97.94 190 ALA A CA 1
ATOM 1500 C C . ALA A 1 190 ? -4.980 -0.427 6.893 1.00 97.94 190 ALA A C 1
ATOM 1502 O O . ALA A 1 190 ? -4.177 -0.560 7.815 1.00 97.94 190 ALA A O 1
ATOM 1503 N N . PHE A 1 191 ? -5.493 0.751 6.556 1.00 96.38 191 PHE A N 1
ATOM 1504 C CA . PHE A 1 191 ? -5.179 1.974 7.288 1.00 96.38 191 PHE A CA 1
ATOM 1505 C C . PHE A 1 191 ? -6.345 2.958 7.284 1.00 96.38 191 PHE A C 1
ATOM 1507 O O . PHE A 1 191 ? -7.107 3.028 6.319 1.00 96.38 191 PHE A O 1
ATOM 1514 N N . LEU A 1 192 ? -6.474 3.714 8.371 1.00 94.50 192 LEU A N 1
ATOM 1515 C CA . LEU A 1 192 ? -7.457 4.783 8.525 1.00 94.50 192 LEU A CA 1
ATOM 1516 C C . LEU A 1 192 ? -6.808 6.119 8.228 1.00 94.50 192 LEU A C 1
ATOM 1518 O O . LEU A 1 192 ? -5.743 6.409 8.766 1.00 94.50 192 LEU A O 1
ATOM 1522 N N . GLN A 1 193 ? -7.475 6.932 7.421 1.00 93.81 193 GLN A N 1
ATOM 1523 C CA . GLN A 1 193 ? -7.024 8.264 7.068 1.00 93.81 193 GLN A CA 1
ATOM 1524 C C . GLN A 1 193 ? -8.093 9.305 7.405 1.00 93.81 193 GLN A C 1
ATOM 1526 O O . GLN A 1 193 ? -9.239 9.180 6.976 1.00 93.81 193 GLN A O 1
ATOM 1531 N N . ASP A 1 194 ? -7.706 10.351 8.131 1.00 91.56 194 ASP A N 1
ATOM 1532 C CA . ASP A 1 194 ? -8.490 11.584 8.242 1.00 91.56 194 ASP A CA 1
ATOM 1533 C C . ASP A 1 194 ? -8.395 12.338 6.909 1.00 91.56 194 ASP A C 1
ATOM 1535 O O . ASP A 1 194 ? -7.308 12.717 6.470 1.00 91.56 194 ASP A O 1
ATOM 1539 N N . ASN A 1 195 ? -9.525 12.568 6.243 1.00 91.06 195 ASN A N 1
ATOM 1540 C CA . ASN A 1 195 ? -9.539 13.174 4.910 1.00 91.06 195 ASN A CA 1
ATOM 1541 C C . ASN A 1 195 ? -9.184 14.669 4.918 1.00 91.06 195 ASN A C 1
ATOM 1543 O O . ASN A 1 195 ? -8.723 15.202 3.903 1.00 91.06 195 ASN A O 1
ATOM 1547 N N . LYS A 1 196 ? -9.371 15.354 6.051 1.00 90.12 196 LYS A N 1
ATOM 1548 C CA . LYS A 1 196 ? -9.060 16.776 6.216 1.00 90.12 196 LYS A CA 1
ATOM 1549 C C . LYS A 1 196 ? -7.565 16.986 6.413 1.00 90.12 196 LYS A C 1
ATOM 1551 O O . LYS A 1 196 ? -6.968 17.818 5.731 1.00 90.12 196 LYS A O 1
ATOM 1556 N N . THR A 1 197 ? -6.963 16.256 7.349 1.00 90.31 197 THR A N 1
ATOM 1557 C CA . THR A 1 197 ? -5.536 16.413 7.696 1.00 90.31 197 THR A CA 1
ATOM 1558 C C . THR A 1 197 ? -4.619 15.511 6.878 1.00 90.31 197 THR A C 1
ATOM 1560 O O . THR A 1 197 ? -3.409 15.733 6.841 1.00 90.31 197 THR A O 1
ATOM 1563 N N . ARG A 1 198 ? -5.191 14.503 6.209 1.00 92.50 198 ARG A N 1
ATOM 1564 C CA . ARG A 1 198 ? -4.510 13.377 5.553 1.00 92.50 198 ARG A CA 1
ATOM 1565 C C . ARG A 1 198 ? -3.770 12.454 6.514 1.00 92.50 198 ARG A C 1
ATOM 1567 O O . ARG A 1 198 ? -3.178 11.494 6.028 1.00 92.50 198 ARG A O 1
ATOM 1574 N N . ALA A 1 199 ? -3.820 12.699 7.822 1.00 90.50 199 ALA A N 1
ATOM 1575 C CA . ALA A 1 199 ? -3.135 11.880 8.808 1.00 90.50 199 ALA A CA 1
ATOM 1576 C C . ALA A 1 199 ? -3.648 10.435 8.776 1.00 90.50 199 ALA A C 1
ATOM 1578 O O . ALA A 1 199 ? -4.847 10.180 8.670 1.00 90.50 199 ALA A O 1
ATOM 1579 N N . ILE A 1 200 ? -2.718 9.494 8.880 1.00 92.31 200 ILE A N 1
ATOM 1580 C CA . ILE A 1 200 ? -2.966 8.077 9.088 1.00 92.31 200 ILE A CA 1
ATOM 1581 C C . ILE A 1 200 ? -3.169 7.849 10.587 1.00 92.31 200 ILE A C 1
ATOM 1583 O O . ILE A 1 200 ? -2.231 7.924 11.374 1.00 92.31 200 ILE A O 1
ATOM 1587 N N . LEU A 1 201 ? -4.407 7.566 10.982 1.00 91.62 201 LEU A N 1
ATOM 1588 C CA . LEU A 1 201 ? -4.807 7.426 12.388 1.00 91.62 201 LEU A CA 1
ATOM 1589 C C . LEU A 1 201 ? -4.401 6.072 12.983 1.00 91.62 201 LEU A C 1
ATOM 1591 O O . LEU A 1 201 ? -4.216 5.941 14.193 1.00 91.62 201 LEU A O 1
ATOM 1595 N N . GLN A 1 202 ? -4.319 5.054 12.125 1.00 92.31 202 GLN A N 1
ATOM 1596 C CA . GLN A 1 202 ? -3.891 3.700 12.451 1.00 92.31 202 GLN A CA 1
ATOM 1597 C C . GLN A 1 202 ? -3.583 2.942 11.157 1.00 92.31 202 GLN A C 1
ATOM 1599 O O . GLN A 1 202 ? -4.246 3.163 10.140 1.00 92.31 202 GLN A O 1
ATOM 1604 N N . ALA A 1 203 ? -2.638 2.005 11.202 1.00 94.69 203 ALA A N 1
ATOM 1605 C CA . ALA A 1 203 ? -2.377 1.072 10.115 1.00 94.69 203 ALA A CA 1
ATOM 1606 C C . ALA A 1 203 ? -2.058 -0.325 10.653 1.00 94.69 203 ALA A C 1
ATOM 1608 O O . ALA A 1 203 ? -1.388 -0.481 11.670 1.00 94.69 203 ALA A O 1
ATOM 1609 N N . VAL A 1 204 ? -2.508 -1.356 9.945 1.00 96.00 204 VAL A N 1
ATOM 1610 C CA . VAL A 1 204 ? -2.187 -2.756 10.237 1.00 96.00 204 VAL A CA 1
ATOM 1611 C C . VAL A 1 204 ? -1.873 -3.471 8.937 1.00 96.00 204 VAL A C 1
ATOM 1613 O O . VAL A 1 204 ? -2.389 -3.120 7.874 1.00 96.00 204 VAL A O 1
ATOM 1616 N N . TYR A 1 205 ? -1.053 -4.511 9.010 1.00 96.00 205 TYR A N 1
ATOM 1617 C CA . TYR A 1 205 ? -0.828 -5.380 7.869 1.00 96.00 205 TYR A CA 1
ATOM 1618 C C . TYR A 1 205 ? -0.828 -6.840 8.300 1.00 96.00 205 TYR A C 1
ATOM 1620 O O . TYR A 1 205 ? -0.321 -7.190 9.365 1.00 96.00 205 TYR A O 1
ATOM 1628 N N . LEU A 1 206 ? -1.386 -7.694 7.447 1.00 96.38 206 LEU A N 1
ATOM 1629 C CA . LEU A 1 206 ? -1.317 -9.136 7.594 1.00 96.38 206 LEU A CA 1
ATOM 1630 C C . LEU A 1 206 ? -0.299 -9.676 6.596 1.00 96.38 206 LEU A C 1
ATOM 1632 O O . LEU A 1 206 ? -0.495 -9.603 5.381 1.00 96.38 206 LEU A O 1
ATOM 1636 N N . LYS A 1 207 ? 0.811 -10.186 7.131 1.00 93.25 207 LYS A N 1
ATOM 1637 C CA . LYS A 1 207 ? 1.933 -10.705 6.350 1.00 93.25 207 LYS A CA 1
ATOM 1638 C C . LYS A 1 207 ? 1.548 -11.991 5.607 1.00 93.25 207 LYS A C 1
ATOM 1640 O O . LYS A 1 207 ? 0.894 -12.862 6.171 1.00 93.25 207 LYS A O 1
ATOM 1645 N N . ALA A 1 208 ? 2.034 -12.130 4.375 1.00 87.69 208 ALA A N 1
ATOM 1646 C CA . ALA A 1 208 ? 2.001 -13.378 3.614 1.00 87.69 208 ALA A CA 1
ATOM 1647 C C . ALA A 1 208 ? 2.742 -14.539 4.331 1.00 87.69 208 ALA A C 1
ATOM 1649 O O . ALA A 1 208 ? 3.697 -14.278 5.073 1.00 87.69 208 ALA A O 1
ATOM 1650 N N . PRO A 1 209 ? 2.404 -15.806 4.019 1.00 88.12 209 PRO A N 1
ATOM 1651 C CA . PRO A 1 209 ? 1.277 -16.196 3.175 1.00 88.12 209 PRO A CA 1
ATOM 1652 C C . PRO A 1 209 ? -0.051 -16.026 3.919 1.00 88.12 209 PRO A C 1
ATOM 1654 O O . PRO A 1 209 ? -0.150 -16.302 5.113 1.00 88.12 209 PRO A O 1
ATOM 1657 N N . LEU A 1 210 ? -1.084 -15.588 3.198 1.00 91.62 210 LEU A N 1
ATOM 1658 C CA . LEU A 1 210 ? -2.440 -15.570 3.742 1.00 91.62 210 LEU A CA 1
ATOM 1659 C C . LEU A 1 210 ? -2.916 -17.002 4.004 1.00 91.62 210 LEU A C 1
ATOM 1661 O O . LEU A 1 210 ? -2.557 -17.930 3.271 1.00 91.62 210 LEU A O 1
ATOM 1665 N N . LYS A 1 211 ? -3.750 -17.172 5.036 1.00 90.06 211 LYS A N 1
ATOM 1666 C CA . LYS A 1 211 ? -4.401 -18.456 5.322 1.00 90.06 211 LYS A CA 1
ATOM 1667 C C . LYS A 1 211 ? -5.189 -18.902 4.091 1.00 90.06 211 LYS A C 1
ATOM 1669 O O . LYS A 1 211 ? -5.877 -18.089 3.482 1.00 90.06 211 LYS A O 1
ATOM 1674 N N . VAL A 1 212 ? -5.076 -20.178 3.737 1.00 86.50 212 VAL A N 1
ATOM 1675 C CA . VAL A 1 212 ? -5.834 -20.766 2.629 1.00 86.50 212 VAL A CA 1
ATOM 1676 C C . VAL A 1 212 ? -7.088 -21.412 3.202 1.00 86.50 212 VAL A C 1
ATOM 1678 O O . VAL A 1 212 ? -6.978 -22.311 4.038 1.00 86.50 212 VAL A O 1
ATOM 1681 N N . GLU A 1 213 ? -8.256 -20.939 2.778 1.00 82.81 213 GLU A N 1
ATOM 1682 C CA . GLU A 1 213 ? -9.524 -21.613 3.067 1.00 82.81 213 GLU A CA 1
ATOM 1683 C C . GLU A 1 213 ? -9.643 -22.850 2.169 1.00 82.81 213 GLU A C 1
ATOM 1685 O O . GLU A 1 213 ? -9.258 -22.816 0.996 1.00 82.81 213 GLU A O 1
ATOM 1690 N N . ARG A 1 214 ? -10.065 -23.967 2.769 1.00 62.59 214 ARG A N 1
ATOM 1691 C CA . ARG A 1 214 ? -10.246 -25.253 2.087 1.00 62.59 214 ARG A CA 1
ATOM 1692 C C . ARG A 1 214 ? -11.625 -25.345 1.463 1.00 62.59 214 ARG A C 1
ATOM 1694 O O . ARG A 1 214 ? -12.574 -24.882 2.131 1.00 62.59 214 ARG A O 1
#

pLDDT: mean 87.6, std 9.74, range [58.69, 98.25]